Protein AF-A0A6P1M9J1-F1 (afdb_monomer)

Radius of gyration: 30.95 Å; Cα contacts (8 Å, |Δi|>4): 285; chains: 1; bounding box: 91×59×116 Å

Organism: NCBI:txid2697043

Foldseek 3Di:
DVVVVVVVVVVVVVVVVVVVPPPPPPPLVVAEEEEEEEPDPLRVVLQVVVVVPGNYKYKYWHQPDLQTFIWTDPPPDTDTDGLVCQQVVVPDPAFHQEYEYEADLVTDHHPSNAHACVRYPWYKYQNHPPSLLVLQVVCVVVVPAPVVLVVSCVVVVHDSCSSHVVCRNPDPVVDDPVDDPPDRPPPVCVVSVVRIGIDDHDHPDPPDPPPPPDPPPDDDDDDDDDDDDDDDDDDDDDDDDDDDDDDDPDDPDPPPVVVVVVVVVVVVPPPPPPPPPDPPPPDPDDDDDDDDDD

Sequence (294 aa):
MFKKGVLAAILLCNAFALYAQEPELIPWRDNITMLVVPREPQAVKLALDISRYYPVLIVCYQPMQKDPVLHAWNGEGWVSVSPEDYVNGVFFTTPPQQAVVVEQEKYTAPELLIPDGTWCKKGFRLSTTDERAIIHLLGLHFKFPYRYWIQFADRYKYALEEINPSLNNVFWWHYRGNEVMPAFKARDFETDRDLWEPLEITLPEPIEPVDLTAQETVEPAEAPAEEPAEQETQPNEDEEAVADLMETPEPEAEVDVETIIQELEQSTNSPAQKVDPFTTNDVPAAELVPLPTE

Solvent-accessible surface area (backbone atoms only — not comparable to full-atom values): 18829 Å² total; per-residue (Å²): 122,70,74,63,56,57,55,52,52,53,52,50,52,49,51,49,51,61,66,62,51,63,74,77,70,69,64,61,83,75,62,25,35,31,41,37,29,44,75,39,73,67,52,46,51,51,52,56,59,48,43,76,78,40,67,48,46,44,34,33,32,42,83,89,44,97,75,45,62,32,32,34,53,77,87,85,52,78,40,81,43,54,66,67,40,59,56,70,49,66,82,48,94,69,68,30,47,30,38,38,39,43,20,48,79,90,42,77,70,60,73,79,74,59,64,42,30,87,54,26,76,42,38,32,37,30,56,47,71,52,66,54,58,50,53,27,54,50,34,60,74,72,57,43,52,44,70,53,50,52,50,52,17,65,75,72,73,47,57,56,60,74,42,38,69,84,41,63,69,59,56,78,84,77,48,55,99,83,57,72,77,74,77,84,73,80,65,82,60,68,63,58,54,76,34,56,41,78,44,89,54,67,58,74,74,78,77,70,80,75,78,77,85,70,82,75,85,74,77,89,80,82,86,84,83,89,83,88,82,87,78,89,85,80,86,86,76,87,88,80,86,81,91,75,93,70,86,73,77,79,78,72,80,76,76,55,64,68,56,59,52,50,53,55,54,58,67,70,65,59,73,78,75,82,71,72,95,74,76,78,77,82,71,79,82,79,80,84,79,82,78,86,86,130

Nearest PDB structures (foldseek):
  2h07-assembly1_A  TM=4.456E-01  e=1.967E-01  Homo sapiens
  4lza-assembly1_A  TM=3.664E-01  e=5.876E-01  Thermoanaerobacter pseudethanolicus ATCC 33223
  1sou-assembly1_A  TM=3.698E-01  e=1.272E+00  Aquifex aeolicus
  1l1q-assembly1_A  TM=3.040E-01  e=2.422E+00  Giardia duodenalis

Mean predicted aligned error: 15.0 Å

Structure (mmCIF, N/CA/C/O backbone):
data_AF-A0A6P1M9J1-F1
#
_entry.id   AF-A0A6P1M9J1-F1
#
loop_
_atom_site.group_PDB
_atom_site.id
_atom_site.type_symbol
_atom_site.label_atom_id
_atom_site.label_alt_id
_atom_site.label_comp_id
_atom_site.label_asym_id
_atom_site.label_entity_id
_atom_site.label_seq_id
_atom_site.pdbx_PDB_ins_code
_atom_site.Cartn_x
_atom_site.Cartn_y
_atom_site.Cartn_z
_atom_site.occupancy
_atom_site.B_iso_or_equiv
_atom_site.auth_seq_id
_atom_site.auth_comp_id
_atom_site.auth_asym_id
_atom_site.auth_atom_id
_atom_site.pdbx_PDB_model_num
ATOM 1 N N . MET A 1 1 ? 41.065 -40.583 -17.717 1.00 61.28 1 MET A N 1
ATOM 2 C CA . MET A 1 1 ? 40.565 -39.202 -17.931 1.00 61.28 1 MET A CA 1
ATOM 3 C C . MET A 1 1 ? 39.125 -38.972 -17.454 1.00 61.28 1 MET A C 1
ATOM 5 O O . MET A 1 1 ? 38.859 -37.881 -16.980 1.00 61.28 1 MET A O 1
ATOM 9 N N . PHE A 1 2 ? 38.227 -39.967 -17.465 1.00 66.81 2 PHE A N 1
ATOM 10 C CA . PHE A 1 2 ? 36.802 -39.800 -17.102 1.00 66.81 2 PHE A CA 1
ATOM 11 C C . PHE A 1 2 ? 36.493 -39.261 -15.686 1.00 66.81 2 PHE A C 1
ATOM 13 O O . PHE A 1 2 ? 35.530 -38.525 -15.510 1.00 66.81 2 PHE A O 1
ATOM 20 N N . LYS A 1 3 ? 37.316 -39.559 -14.670 1.00 72.31 3 LYS A N 1
ATOM 21 C CA . LYS A 1 3 ? 37.020 -39.174 -13.272 1.00 72.31 3 LYS A CA 1
ATOM 22 C C . LYS A 1 3 ? 37.072 -37.663 -12.997 1.00 72.31 3 LYS A C 1
ATOM 24 O O . LYS A 1 3 ? 36.417 -37.203 -12.072 1.00 72.31 3 LYS A O 1
ATOM 29 N N . LYS A 1 4 ? 37.822 -36.886 -13.790 1.00 77.56 4 LYS A N 1
ATOM 30 C CA . LYS A 1 4 ? 37.946 -35.429 -13.587 1.00 77.56 4 LYS A CA 1
ATOM 31 C C . LYS A 1 4 ? 36.738 -34.650 -14.128 1.00 77.56 4 LYS A C 1
ATOM 33 O O . LYS A 1 4 ? 36.382 -33.632 -13.550 1.00 77.56 4 LYS A O 1
ATOM 38 N N . GLY A 1 5 ? 36.080 -35.148 -15.181 1.00 81.94 5 GLY A N 1
ATOM 39 C CA . GLY A 1 5 ? 34.901 -34.496 -15.770 1.00 81.94 5 GLY A CA 1
ATOM 40 C C . GLY A 1 5 ? 33.653 -34.590 -14.889 1.00 81.94 5 GLY A C 1
ATOM 41 O O . GLY A 1 5 ? 32.927 -33.614 -14.745 1.00 81.94 5 GLY A O 1
ATOM 42 N N . VAL A 1 6 ? 33.447 -35.735 -14.228 1.00 86.81 6 VAL A N 1
ATOM 43 C CA . VAL A 1 6 ? 32.297 -35.945 -13.330 1.00 86.81 6 VAL A CA 1
ATOM 44 C C . VAL A 1 6 ? 32.362 -35.020 -12.112 1.00 86.81 6 VAL A C 1
ATOM 46 O O . VAL A 1 6 ? 31.351 -34.444 -11.724 1.00 86.81 6 VAL A O 1
ATOM 49 N N . LEU A 1 7 ? 33.554 -34.816 -11.542 1.00 86.12 7 LEU A N 1
ATOM 50 C CA . LEU A 1 7 ? 33.725 -33.939 -10.382 1.00 86.12 7 LEU A CA 1
ATOM 51 C C . LEU A 1 7 ? 33.437 -32.467 -10.731 1.00 86.12 7 LEU A C 1
ATOM 53 O O . LEU A 1 7 ? 32.793 -31.767 -9.956 1.00 86.12 7 LEU A O 1
ATOM 57 N N . ALA A 1 8 ? 33.861 -32.021 -11.918 1.00 86.44 8 ALA A N 1
ATOM 58 C CA . ALA A 1 8 ? 33.577 -30.674 -12.407 1.00 86.44 8 ALA A CA 1
ATOM 59 C C . ALA A 1 8 ? 32.073 -30.457 -12.643 1.00 86.44 8 ALA A C 1
ATOM 61 O O . ALA A 1 8 ? 31.544 -29.427 -12.239 1.00 86.44 8 ALA A O 1
ATOM 62 N N . ALA A 1 9 ? 31.370 -31.438 -13.220 1.00 87.44 9 ALA A N 1
ATOM 63 C CA . ALA A 1 9 ? 29.924 -31.351 -13.426 1.00 87.44 9 ALA A CA 1
ATOM 64 C C . ALA A 1 9 ? 29.148 -31.295 -12.096 1.00 87.44 9 ALA A C 1
ATOM 66 O O . ALA A 1 9 ? 28.241 -30.484 -11.953 1.00 87.44 9 ALA A O 1
ATOM 67 N N . ILE A 1 10 ? 29.540 -32.093 -11.095 1.00 87.56 10 ILE A N 1
ATOM 68 C CA . ILE A 1 10 ? 28.906 -32.069 -9.766 1.00 87.56 10 ILE A CA 1
ATOM 69 C C . ILE A 1 10 ? 29.132 -30.721 -9.069 1.00 87.56 10 ILE A C 1
ATOM 71 O O . ILE A 1 10 ? 28.200 -30.182 -8.475 1.00 87.56 10 ILE A O 1
ATOM 75 N N . LEU A 1 11 ? 30.337 -30.149 -9.149 1.00 88.50 11 LEU A N 1
ATOM 76 C CA . LEU A 1 11 ? 30.615 -28.831 -8.568 1.00 88.50 11 LEU A CA 1
ATOM 77 C C . LEU A 1 11 ? 29.819 -27.721 -9.262 1.00 88.50 11 LEU A C 1
ATOM 79 O O . LEU A 1 11 ? 29.301 -26.837 -8.588 1.00 88.50 11 LEU A O 1
ATOM 83 N N . LEU A 1 12 ? 29.666 -27.800 -10.584 1.00 87.44 12 LEU A N 1
ATOM 84 C CA . LEU A 1 12 ? 28.916 -26.817 -11.363 1.00 87.44 12 LEU A CA 1
ATOM 85 C C . LEU A 1 12 ? 27.406 -26.920 -11.091 1.00 87.44 12 LEU A C 1
ATOM 87 O O . LEU A 1 12 ? 26.762 -25.897 -10.892 1.00 87.44 12 LEU A O 1
ATOM 91 N N . CYS A 1 13 ? 26.856 -28.132 -10.960 1.00 83.38 13 CYS A N 1
ATOM 92 C CA . CYS A 1 13 ? 25.463 -28.332 -10.548 1.00 83.38 13 CYS A CA 1
ATOM 93 C C . CYS A 1 13 ? 25.195 -27.861 -9.112 1.00 83.38 13 CYS A C 1
ATOM 95 O O . CYS A 1 13 ? 24.157 -27.259 -8.870 1.00 83.38 13 CYS A O 1
ATOM 97 N N . ASN A 1 14 ? 26.115 -28.086 -8.165 1.00 81.06 14 ASN A N 1
ATOM 98 C CA . ASN A 1 14 ? 25.955 -27.573 -6.799 1.00 81.06 14 ASN A CA 1
ATOM 99 C C . ASN A 1 14 ? 26.090 -26.048 -6.742 1.00 81.06 14 ASN A C 1
ATOM 101 O O . ASN A 1 14 ? 25.341 -25.411 -6.014 1.00 81.06 14 ASN A O 1
ATOM 105 N N . ALA A 1 15 ? 26.986 -25.454 -7.538 1.00 77.00 15 ALA A N 1
ATOM 106 C CA . ALA A 1 15 ? 27.089 -24.003 -7.656 1.00 77.00 15 ALA A CA 1
ATOM 107 C C . ALA A 1 15 ? 25.811 -23.398 -8.254 1.00 77.00 15 ALA A C 1
ATOM 109 O O . ALA A 1 15 ? 25.319 -22.408 -7.731 1.00 77.00 15 ALA A O 1
ATOM 110 N N . PHE A 1 16 ? 25.225 -24.024 -9.282 1.00 74.38 16 PHE A N 1
ATOM 111 C CA . PHE A 1 16 ? 23.927 -23.611 -9.821 1.00 74.38 16 PHE A CA 1
ATOM 112 C C . PHE A 1 16 ? 22.780 -23.836 -8.835 1.00 74.38 16 PHE A C 1
ATOM 114 O O . PHE A 1 16 ? 21.905 -22.990 -8.763 1.00 74.38 16 PHE A O 1
ATOM 121 N N . ALA A 1 17 ? 22.782 -24.918 -8.054 1.00 71.56 17 ALA A N 1
ATOM 122 C CA . ALA A 1 17 ? 21.759 -25.157 -7.036 1.00 71.56 17 ALA A CA 1
ATOM 123 C C . ALA A 1 17 ? 21.847 -24.149 -5.877 1.00 71.56 17 ALA A C 1
ATOM 125 O O . ALA A 1 17 ? 20.817 -23.682 -5.412 1.00 71.56 17 ALA A O 1
ATOM 126 N N . LEU A 1 18 ? 23.059 -23.765 -5.456 1.00 64.44 18 LEU A N 1
ATOM 127 C CA . LEU A 1 18 ? 23.292 -22.693 -4.477 1.00 64.44 18 LEU A CA 1
ATOM 128 C C . LEU A 1 18 ? 22.962 -21.305 -5.036 1.00 64.44 18 LEU A C 1
ATOM 130 O O . LEU A 1 18 ? 22.511 -20.447 -4.293 1.00 64.44 18 LEU A O 1
ATOM 134 N N . TYR A 1 19 ? 23.159 -21.075 -6.335 1.00 67.38 19 TYR A N 1
ATOM 135 C CA . TYR A 1 19 ? 22.785 -19.813 -6.984 1.00 67.38 19 TYR A CA 1
ATOM 136 C C . TYR A 1 19 ? 21.283 -19.738 -7.307 1.00 67.38 19 TYR A C 1
ATOM 138 O O . TYR A 1 19 ? 20.717 -18.654 -7.382 1.00 67.38 19 TYR A O 1
ATOM 146 N N . ALA A 1 20 ? 20.639 -20.893 -7.491 1.00 60.47 20 ALA A N 1
ATOM 147 C CA . ALA A 1 20 ? 19.198 -21.046 -7.663 1.00 60.47 20 ALA A 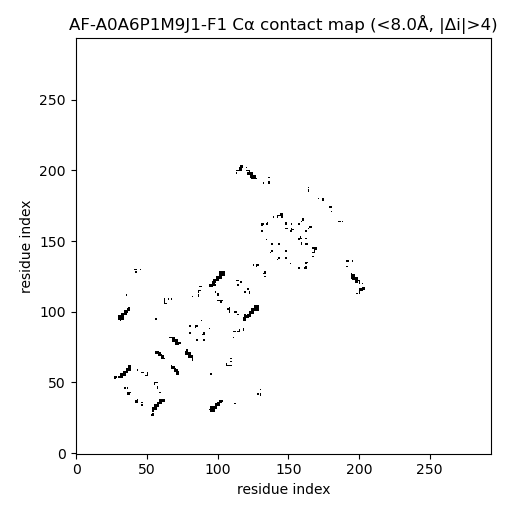CA 1
ATOM 148 C C . ALA A 1 20 ? 18.451 -21.202 -6.331 1.00 60.47 20 ALA A C 1
ATOM 150 O O . ALA A 1 20 ? 17.226 -21.319 -6.343 1.00 60.47 20 ALA A O 1
ATOM 151 N N . GLN A 1 21 ? 19.153 -21.182 -5.189 1.00 49.03 21 GLN A N 1
ATOM 152 C CA . GLN A 1 21 ? 18.526 -20.788 -3.935 1.00 49.03 21 GLN A CA 1
ATOM 153 C C . GLN A 1 21 ? 18.174 -19.312 -4.093 1.00 49.03 21 GLN A C 1
ATOM 155 O O . GLN A 1 21 ? 18.965 -18.425 -3.775 1.00 49.03 21 GLN A O 1
ATOM 160 N N . GLU A 1 22 ? 16.994 -19.067 -4.670 1.00 54.41 22 GLU A N 1
ATOM 161 C CA . GLU A 1 22 ? 16.326 -17.778 -4.580 1.00 54.41 22 GLU A CA 1
ATOM 162 C C . GLU A 1 22 ? 16.454 -17.323 -3.122 1.00 54.41 22 GLU A C 1
ATOM 164 O O . GLU A 1 22 ? 16.228 -18.154 -2.232 1.00 54.41 22 GLU A O 1
ATOM 169 N N . PRO A 1 23 ? 16.904 -16.075 -2.872 1.00 53.00 23 PRO A N 1
ATOM 170 C CA . PRO A 1 23 ? 17.121 -15.574 -1.520 1.00 53.00 23 PRO A CA 1
ATOM 171 C C . PRO A 1 23 ? 15.901 -15.960 -0.713 1.00 53.00 23 PRO A C 1
ATOM 173 O O . PRO A 1 23 ? 14.809 -15.611 -1.163 1.00 53.00 23 PRO A O 1
ATOM 176 N N . GLU A 1 24 ? 16.105 -16.750 0.357 1.00 46.16 24 GLU A N 1
ATOM 177 C CA . GLU A 1 24 ? 15.025 -17.364 1.127 1.00 46.16 24 GLU A CA 1
ATOM 178 C C . GLU A 1 24 ? 13.916 -16.345 1.231 1.00 46.16 24 GLU A C 1
ATOM 180 O O . GLU A 1 24 ? 14.077 -15.288 1.848 1.00 46.16 24 GLU A O 1
ATOM 185 N N . LEU A 1 25 ? 12.867 -16.615 0.458 1.00 50.91 25 LEU A N 1
ATOM 186 C CA . LEU A 1 25 ? 11.698 -15.785 0.349 1.00 50.91 25 LEU A CA 1
ATOM 187 C C . LEU A 1 25 ? 11.243 -15.622 1.789 1.00 50.91 25 LEU A C 1
ATOM 189 O O . LEU A 1 25 ? 10.707 -16.586 2.336 1.00 50.91 25 LEU A O 1
ATOM 193 N N . ILE A 1 26 ? 11.558 -14.475 2.417 1.00 50.53 26 ILE A N 1
ATOM 194 C CA . ILE A 1 26 ? 11.138 -14.152 3.785 1.00 50.53 26 ILE A CA 1
ATOM 195 C C . ILE A 1 26 ? 9.695 -14.612 3.825 1.00 50.53 26 ILE A C 1
ATOM 197 O O . ILE A 1 26 ? 8.965 -14.144 2.947 1.00 50.53 26 ILE A O 1
ATOM 201 N N . PRO A 1 27 ? 9.319 -15.587 4.676 1.00 55.00 27 PRO A N 1
ATOM 202 C CA . PRO A 1 27 ? 8.044 -16.268 4.545 1.00 55.00 27 PRO A CA 1
ATOM 203 C C . PRO A 1 27 ? 6.977 -15.189 4.494 1.00 55.00 27 PRO A C 1
ATOM 205 O O . PRO A 1 27 ? 6.686 -14.549 5.497 1.00 55.00 27 PRO A O 1
ATOM 208 N N . TRP A 1 28 ? 6.465 -14.916 3.289 1.00 53.56 28 TRP A N 1
ATOM 209 C CA . TRP A 1 28 ? 5.684 -13.703 3.023 1.00 53.56 28 TRP A CA 1
ATOM 210 C C . TRP A 1 28 ? 4.441 -13.655 3.918 1.00 53.56 28 TRP A C 1
ATOM 212 O O . TRP A 1 28 ? 3.879 -12.598 4.164 1.00 53.56 28 TRP A O 1
ATOM 222 N N . ARG A 1 29 ? 4.062 -14.827 4.437 1.00 55.88 29 ARG A N 1
ATOM 223 C CA . ARG A 1 29 ? 3.000 -15.072 5.405 1.00 55.88 29 ARG A CA 1
ATOM 224 C C . ARG A 1 29 ? 3.185 -14.357 6.739 1.00 55.88 29 ARG A C 1
ATOM 226 O O . ARG A 1 29 ? 2.177 -14.026 7.346 1.00 55.88 29 ARG A O 1
ATOM 233 N N . ASP A 1 30 ? 4.415 -14.098 7.176 1.00 64.88 30 ASP A N 1
ATOM 234 C CA . ASP A 1 30 ? 4.641 -13.526 8.506 1.00 64.88 30 ASP A CA 1
ATOM 235 C C . ASP A 1 30 ? 4.608 -11.992 8.480 1.00 64.88 30 ASP A C 1
ATOM 237 O O . ASP A 1 30 ? 4.313 -11.370 9.496 1.00 64.88 30 ASP A O 1
ATOM 241 N N . ASN A 1 31 ? 4.839 -11.368 7.319 1.00 83.00 31 ASN A N 1
ATOM 242 C CA . ASN A 1 31 ? 4.863 -9.912 7.153 1.00 83.00 31 ASN A CA 1
ATOM 243 C C . ASN A 1 31 ? 3.609 -9.421 6.426 1.00 83.00 31 ASN A C 1
ATOM 245 O O . ASN A 1 31 ? 3.680 -8.929 5.301 1.00 83.00 31 ASN A O 1
ATOM 249 N N . ILE A 1 32 ? 2.458 -9.576 7.077 1.00 89.44 32 ILE A N 1
ATOM 250 C CA . ILE A 1 32 ? 1.195 -9.035 6.577 1.00 89.44 32 ILE A CA 1
ATOM 251 C C . ILE A 1 32 ? 1.247 -7.507 6.683 1.00 89.44 32 ILE A C 1
ATOM 253 O O . ILE A 1 32 ? 1.474 -6.965 7.770 1.00 89.44 32 ILE A O 1
ATOM 257 N N . THR A 1 33 ? 1.026 -6.825 5.560 1.00 95.56 33 THR A N 1
ATOM 258 C CA . THR A 1 33 ? 0.906 -5.363 5.508 1.00 95.56 33 THR A CA 1
ATOM 259 C C . THR A 1 33 ? -0.555 -4.992 5.318 1.00 95.56 33 THR A C 1
ATOM 261 O O . THR A 1 33 ? -1.215 -5.490 4.411 1.00 95.56 33 THR A O 1
ATOM 264 N N . MET A 1 34 ? -1.076 -4.104 6.153 1.00 97.00 34 MET A N 1
ATOM 265 C CA . MET A 1 34 ? -2.382 -3.503 5.935 1.00 97.00 34 MET A CA 1
ATOM 266 C C . MET A 1 34 ? -2.245 -2.276 5.038 1.00 97.00 34 MET A C 1
ATOM 268 O O . MET A 1 34 ? -1.393 -1.424 5.264 1.00 97.00 34 MET A O 1
ATOM 272 N N . LEU A 1 35 ? -3.093 -2.179 4.026 1.00 97.69 35 LEU A N 1
ATOM 273 C CA . LEU A 1 35 ? -3.205 -1.035 3.141 1.00 97.69 35 LEU A CA 1
ATOM 274 C C . LEU A 1 35 ? -4.548 -0.352 3.413 1.00 97.69 35 LEU A C 1
ATOM 276 O O . LEU A 1 35 ? -5.609 -0.913 3.133 1.00 97.69 35 LEU A O 1
ATOM 280 N N . VAL A 1 36 ? -4.483 0.843 3.990 1.00 97.44 36 VAL A N 1
ATOM 281 C CA . VAL A 1 36 ? -5.642 1.679 4.303 1.00 97.44 36 VAL A CA 1
ATOM 282 C C . VAL A 1 36 ? -5.792 2.691 3.174 1.00 97.44 36 VAL A C 1
ATOM 284 O O . VAL A 1 36 ? -4.917 3.532 2.997 1.00 97.44 36 VAL A O 1
ATOM 287 N N . VAL A 1 37 ? -6.852 2.590 2.373 1.00 97.38 37 VAL A N 1
ATOM 288 C CA . VAL A 1 37 ? -7.050 3.411 1.164 1.00 97.38 37 VAL A CA 1
ATOM 289 C C . VAL A 1 37 ? -8.332 4.235 1.227 1.00 97.38 37 VAL A C 1
ATOM 291 O O . VAL A 1 37 ? -9.313 3.788 1.825 1.00 97.38 37 VAL A O 1
ATOM 294 N N . PRO A 1 38 ? -8.395 5.414 0.588 1.00 96.56 38 PRO A N 1
ATOM 295 C CA . PRO A 1 38 ? -9.659 6.122 0.467 1.00 96.56 38 PRO A CA 1
ATOM 296 C C . PRO A 1 38 ? -10.646 5.272 -0.343 1.00 96.56 38 PRO A C 1
ATOM 298 O O . PRO A 1 38 ? -10.251 4.514 -1.234 1.00 96.56 38 PRO A O 1
ATOM 301 N N . ARG A 1 39 ? -11.946 5.411 -0.061 1.00 95.12 39 ARG A N 1
ATOM 302 C CA . ARG A 1 39 ? -13.052 4.760 -0.791 1.00 95.12 39 ARG A CA 1
ATOM 303 C C . ARG A 1 39 ? -13.266 5.394 -2.173 1.00 95.12 39 ARG A C 1
ATOM 305 O O . ARG A 1 39 ? -14.365 5.797 -2.540 1.00 95.12 39 ARG A O 1
ATOM 312 N N . GLU A 1 40 ? -12.188 5.502 -2.930 1.00 94.75 40 GLU A N 1
ATOM 313 C CA . GLU A 1 40 ? -12.152 5.973 -4.302 1.00 94.75 40 GLU A CA 1
ATOM 314 C C . GLU A 1 40 ? -11.967 4.765 -5.231 1.00 94.75 40 GLU A C 1
ATOM 316 O O . GLU A 1 40 ? -11.098 3.929 -4.963 1.00 94.75 40 GLU A O 1
ATOM 321 N N . PRO A 1 41 ? -12.745 4.638 -6.323 1.00 95.44 41 PRO A N 1
ATOM 322 C CA . PRO A 1 41 ? -12.708 3.446 -7.171 1.00 95.44 41 PRO A CA 1
ATOM 323 C C . PRO A 1 41 ? -11.305 3.075 -7.671 1.00 95.44 41 PRO A C 1
ATOM 325 O O . PRO A 1 41 ? -10.967 1.895 -7.728 1.00 95.44 41 PRO A O 1
ATOM 328 N N . GLN A 1 42 ? -10.478 4.072 -7.997 1.00 95.81 42 GLN A N 1
ATOM 329 C CA . GLN A 1 42 ? -9.105 3.880 -8.477 1.00 95.81 42 GLN A CA 1
ATOM 330 C C . GLN A 1 42 ? -8.185 3.316 -7.386 1.00 95.81 42 GLN A C 1
ATOM 332 O O . GLN A 1 42 ? -7.570 2.264 -7.574 1.00 95.81 42 GLN A O 1
ATOM 337 N N . ALA A 1 43 ? -8.168 3.944 -6.207 1.00 95.94 43 ALA A N 1
ATOM 338 C CA . ALA A 1 43 ? -7.363 3.497 -5.072 1.00 95.94 43 ALA A CA 1
ATOM 339 C C . ALA A 1 43 ? -7.764 2.089 -4.597 1.00 95.94 43 ALA A C 1
ATOM 341 O O . ALA A 1 43 ? -6.902 1.237 -4.370 1.00 95.94 43 ALA A O 1
ATOM 342 N N . VAL A 1 44 ? -9.071 1.811 -4.517 1.00 97.31 44 VAL A N 1
ATOM 343 C CA . VAL A 1 44 ? -9.596 0.491 -4.136 1.00 97.31 44 VAL A CA 1
ATOM 344 C C . VAL A 1 44 ? -9.217 -0.573 -5.167 1.00 97.31 44 VAL A C 1
ATOM 346 O O . VAL A 1 44 ? -8.740 -1.649 -4.799 1.00 97.31 44 VAL A O 1
ATOM 349 N N . LYS A 1 45 ? -9.376 -0.279 -6.462 1.00 97.69 45 LYS A N 1
ATOM 350 C CA . LYS A 1 45 ? -8.975 -1.191 -7.541 1.00 97.69 45 LYS A CA 1
ATOM 351 C C . LYS A 1 45 ? -7.481 -1.507 -7.478 1.00 97.69 45 LYS A C 1
ATOM 353 O O . LYS A 1 45 ? -7.104 -2.671 -7.602 1.00 97.69 45 LYS A O 1
ATOM 358 N N . LEU A 1 46 ? -6.639 -0.497 -7.260 1.00 97.62 46 LEU A N 1
ATOM 359 C CA . LEU A 1 46 ? -5.198 -0.681 -7.112 1.00 97.62 46 LEU A CA 1
ATOM 360 C C . LEU A 1 46 ? -4.839 -1.527 -5.889 1.00 97.62 46 LEU A C 1
ATOM 362 O O . LEU A 1 46 ? -4.034 -2.451 -6.008 1.00 97.62 46 LEU A O 1
ATOM 366 N N . ALA A 1 47 ? -5.478 -1.289 -4.745 1.00 97.69 47 ALA A N 1
ATOM 367 C CA . ALA A 1 47 ? -5.291 -2.109 -3.551 1.00 97.69 47 ALA A CA 1
ATOM 368 C C . ALA A 1 47 ? -5.648 -3.587 -3.800 1.00 97.69 47 ALA A C 1
ATOM 370 O O . ALA A 1 47 ? -4.867 -4.478 -3.459 1.00 97.69 47 ALA A O 1
ATOM 371 N N . LEU A 1 48 ? -6.788 -3.849 -4.452 1.00 97.62 48 LEU A N 1
ATOM 372 C CA . LEU A 1 48 ? -7.214 -5.200 -4.844 1.00 97.62 48 LEU A CA 1
ATOM 373 C C . LEU A 1 48 ? -6.246 -5.853 -5.837 1.00 97.62 48 LEU A C 1
ATOM 375 O O . LEU A 1 48 ? -6.021 -7.061 -5.802 1.00 97.62 48 LEU A O 1
ATOM 379 N N . ASP A 1 49 ? -5.649 -5.073 -6.729 1.00 97.12 49 ASP A N 1
ATOM 380 C CA . ASP A 1 49 ? -4.652 -5.593 -7.655 1.00 97.12 49 ASP A CA 1
ATOM 381 C C . ASP A 1 49 ? -3.331 -5.934 -6.968 1.00 97.12 49 ASP A C 1
ATOM 383 O O . ASP A 1 49 ? -2.705 -6.932 -7.325 1.00 97.12 49 ASP A O 1
ATOM 387 N N . ILE A 1 50 ? -2.937 -5.180 -5.944 1.00 96.12 50 ILE A N 1
ATOM 388 C CA . ILE A 1 50 ? -1.767 -5.489 -5.115 1.00 96.12 50 ILE A CA 1
ATOM 389 C C . ILE A 1 50 ? -2.004 -6.757 -4.285 1.00 96.12 50 ILE A C 1
ATOM 391 O O . ILE A 1 50 ? -1.103 -7.599 -4.203 1.00 96.12 50 ILE A O 1
ATOM 395 N N . SER A 1 51 ? -3.211 -6.956 -3.743 1.00 95.06 51 SER A N 1
ATOM 396 C CA . SER A 1 51 ? -3.540 -8.144 -2.935 1.00 95.06 51 SER A CA 1
ATOM 397 C C . SER A 1 51 ? -3.529 -9.460 -3.702 1.00 95.06 51 SER A C 1
ATOM 399 O O . SER A 1 51 ? -3.351 -10.525 -3.112 1.00 95.06 51 SER A O 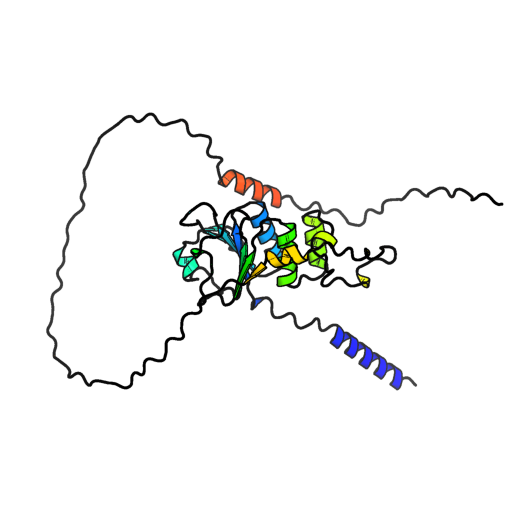1
ATOM 401 N N . ARG A 1 52 ? -3.614 -9.410 -5.034 1.00 93.56 52 ARG A N 1
ATOM 402 C CA . ARG A 1 52 ? -3.418 -10.591 -5.890 1.00 93.56 52 ARG A CA 1
ATOM 403 C C . ARG A 1 52 ? -1.975 -11.100 -5.888 1.00 93.56 52 ARG A C 1
ATOM 405 O O . ARG A 1 52 ? -1.750 -12.267 -6.204 1.00 93.56 52 ARG A O 1
ATOM 412 N N . TYR A 1 53 ? -1.006 -10.245 -5.561 1.00 90.75 53 TYR A N 1
ATOM 413 C CA . TYR A 1 53 ? 0.423 -10.572 -5.618 1.00 90.75 53 TYR A CA 1
ATOM 414 C C . TYR A 1 53 ? 1.096 -10.629 -4.246 1.00 90.75 53 TYR A C 1
ATOM 416 O O . TYR A 1 53 ? 2.104 -11.327 -4.104 1.00 90.75 53 TYR A O 1
ATOM 424 N N . TYR A 1 54 ? 0.551 -9.914 -3.258 1.00 90.25 54 TYR A N 1
ATOM 425 C CA . TYR A 1 54 ? 1.089 -9.803 -1.905 1.00 90.25 54 TYR A CA 1
ATOM 426 C C . TYR A 1 54 ? 0.007 -10.050 -0.853 1.00 90.25 54 TYR A C 1
ATOM 428 O O . TYR A 1 54 ? -1.143 -9.673 -1.071 1.00 90.25 54 TYR A O 1
ATOM 436 N N . PRO A 1 55 ? 0.355 -10.641 0.305 1.00 90.12 55 PRO A N 1
ATOM 437 C CA . PRO A 1 55 ? -0.579 -10.822 1.410 1.00 90.12 55 PRO A CA 1
ATOM 438 C C . PRO A 1 55 ? -0.827 -9.476 2.103 1.00 90.12 55 PRO A C 1
ATOM 440 O O . PRO A 1 55 ? -0.226 -9.175 3.136 1.00 90.12 55 PRO A O 1
ATOM 443 N N . VAL A 1 56 ? -1.688 -8.653 1.503 1.00 95.31 56 VAL A N 1
ATOM 444 C CA . VAL A 1 56 ? -2.112 -7.375 2.077 1.00 95.31 56 VAL A CA 1
ATOM 445 C C . VAL A 1 56 ? -3.551 -7.442 2.565 1.00 95.31 56 VAL A C 1
ATOM 447 O O . VAL A 1 56 ? -4.425 -7.989 1.892 1.00 95.31 56 VAL A O 1
ATOM 450 N N . LEU A 1 57 ? -3.789 -6.868 3.740 1.00 96.25 57 LEU A N 1
ATOM 451 C CA . LEU A 1 57 ? -5.136 -6.606 4.240 1.00 96.25 57 LEU A CA 1
ATOM 452 C C . LEU A 1 57 ? -5.580 -5.258 3.690 1.00 96.25 57 LEU A C 1
ATOM 454 O O . LEU A 1 57 ? -4.827 -4.296 3.786 1.00 96.25 57 LEU A O 1
ATOM 458 N N . ILE A 1 58 ? -6.775 -5.175 3.116 1.00 97.75 58 ILE A N 1
ATOM 459 C CA . ILE A 1 58 ? -7.276 -3.919 2.555 1.00 97.75 58 ILE A CA 1
ATOM 460 C C . ILE A 1 58 ? -8.363 -3.388 3.473 1.00 97.75 58 ILE A C 1
ATOM 462 O O . ILE A 1 58 ? -9.345 -4.084 3.734 1.00 97.75 58 ILE A O 1
ATOM 466 N N . VAL A 1 59 ? -8.199 -2.148 3.915 1.00 97.69 59 VAL A N 1
ATOM 467 C CA . VAL A 1 59 ? -9.232 -1.384 4.614 1.00 97.69 59 VAL A CA 1
ATOM 468 C C . VAL A 1 59 ? -9.497 -0.137 3.788 1.00 97.69 59 VAL A C 1
ATOM 470 O O . VAL A 1 59 ? -8.562 0.573 3.434 1.00 97.69 59 VAL A O 1
ATOM 473 N N . CYS A 1 60 ? -10.752 0.133 3.448 1.00 97.00 60 CYS A N 1
ATOM 474 C CA . CYS A 1 60 ? -11.132 1.390 2.823 1.00 97.00 60 CYS A CA 1
ATOM 475 C C . CYS A 1 60 ? -11.868 2.301 3.803 1.00 97.00 60 CYS A C 1
ATOM 477 O O . CYS A 1 60 ? -12.618 1.827 4.659 1.00 97.00 60 CYS A O 1
ATOM 479 N N . TYR A 1 61 ? -11.649 3.607 3.671 1.00 96.06 61 TYR A N 1
ATOM 480 C CA . TYR A 1 61 ? -12.250 4.623 4.533 1.00 96.06 61 TYR A CA 1
ATOM 481 C C . TYR A 1 61 ? -12.863 5.764 3.720 1.00 96.06 61 TYR A C 1
ATOM 483 O O . TYR A 1 61 ? -12.428 6.068 2.607 1.00 96.06 61 TYR A O 1
ATOM 491 N N . GLN A 1 62 ? -13.873 6.425 4.279 1.00 93.81 62 GLN A N 1
ATOM 492 C CA . GLN A 1 62 ? -14.480 7.607 3.671 1.00 93.81 62 GLN A CA 1
ATOM 493 C C . GLN A 1 62 ? -13.847 8.895 4.241 1.00 93.81 62 GLN A C 1
ATOM 495 O O . GLN A 1 62 ? -14.024 9.173 5.425 1.00 93.81 62 GLN A O 1
ATOM 500 N N . PRO A 1 63 ? -13.133 9.707 3.435 1.00 83.38 63 PRO A N 1
ATOM 501 C CA . PRO A 1 63 ? -12.283 10.797 3.939 1.00 83.38 63 PRO A CA 1
ATOM 502 C C . PRO A 1 63 ? -13.031 12.026 4.489 1.00 83.38 63 PRO A C 1
ATOM 504 O O . PRO A 1 63 ? -12.426 12.846 5.167 1.00 83.38 63 PRO A O 1
ATOM 507 N N . MET A 1 64 ? -14.328 12.191 4.203 1.00 80.50 64 MET A N 1
ATOM 508 C CA . MET A 1 64 ? -15.075 13.424 4.521 1.00 80.50 64 MET A CA 1
ATOM 509 C C . MET A 1 64 ? -15.866 13.390 5.838 1.00 80.50 64 MET A C 1
ATOM 511 O O . MET A 1 64 ? -16.582 14.342 6.139 1.00 80.50 64 MET A O 1
ATOM 515 N N . GLN A 1 65 ? -15.780 12.313 6.617 1.00 76.62 65 GLN A N 1
ATOM 516 C CA . GLN A 1 65 ? -16.548 12.169 7.855 1.00 76.62 65 GLN A CA 1
ATOM 517 C C . GLN A 1 65 ? -15.624 12.195 9.070 1.00 76.62 65 GLN A C 1
ATOM 519 O O . GLN A 1 65 ? -14.535 11.627 9.043 1.00 76.62 65 GLN A O 1
ATOM 524 N N . LYS A 1 66 ? -16.076 12.866 10.137 1.00 79.38 66 LYS A N 1
ATOM 525 C CA . LYS A 1 66 ? -15.371 12.899 11.427 1.00 79.38 66 LYS A CA 1
ATOM 526 C C . LYS A 1 66 ? -15.198 11.485 11.993 1.00 79.38 66 LYS A C 1
ATOM 528 O O . LYS A 1 66 ? -14.134 11.171 12.511 1.00 79.38 66 LYS A O 1
ATOM 533 N N . ASP A 1 67 ? -16.224 10.660 11.807 1.00 85.00 67 ASP A N 1
ATOM 534 C CA . ASP A 1 67 ? -16.237 9.240 12.132 1.00 85.00 67 ASP A CA 1
ATOM 535 C C . ASP A 1 67 ? -16.245 8.464 10.805 1.00 85.00 67 ASP A C 1
ATOM 537 O O . ASP A 1 67 ? -17.304 8.301 10.194 1.00 85.00 67 ASP A O 1
ATOM 541 N N . PRO A 1 68 ? -15.071 8.082 10.268 1.00 89.00 68 PRO A N 1
ATOM 542 C CA . PRO A 1 68 ? -14.996 7.468 8.952 1.00 89.00 68 PRO A CA 1
ATOM 543 C C . PRO A 1 68 ? -15.647 6.086 8.981 1.00 89.00 68 PRO A C 1
ATOM 545 O O . PRO A 1 68 ? -15.308 5.242 9.808 1.00 89.00 68 PRO A O 1
ATOM 548 N N . VAL A 1 69 ? -16.545 5.822 8.031 1.00 93.50 69 VAL A N 1
ATOM 549 C CA . VAL A 1 69 ? -17.050 4.463 7.816 1.00 93.50 69 VAL A CA 1
ATOM 550 C C . VAL A 1 69 ? -15.932 3.617 7.213 1.00 93.50 69 VAL A C 1
ATOM 552 O O . VAL A 1 69 ? -15.411 3.941 6.139 1.00 93.50 69 VAL A O 1
ATOM 555 N N . LEU A 1 70 ? -15.580 2.529 7.897 1.00 96.62 70 LEU A N 1
ATOM 556 C CA . LEU A 1 70 ? -14.523 1.613 7.486 1.00 96.62 70 LEU A CA 1
ATOM 557 C C . LEU A 1 70 ? -15.121 0.347 6.890 1.00 96.62 70 LEU A C 1
ATOM 559 O O . LEU A 1 70 ? -16.103 -0.196 7.402 1.00 96.62 70 LEU A O 1
ATOM 563 N N . HIS A 1 71 ? -14.505 -0.142 5.819 1.00 97.50 71 HIS A N 1
ATOM 564 C CA . HIS A 1 71 ? -14.803 -1.468 5.294 1.00 97.50 71 HIS A CA 1
ATOM 565 C C . HIS A 1 71 ? -13.512 -2.231 5.037 1.00 97.50 71 HIS A C 1
ATOM 567 O O . HIS A 1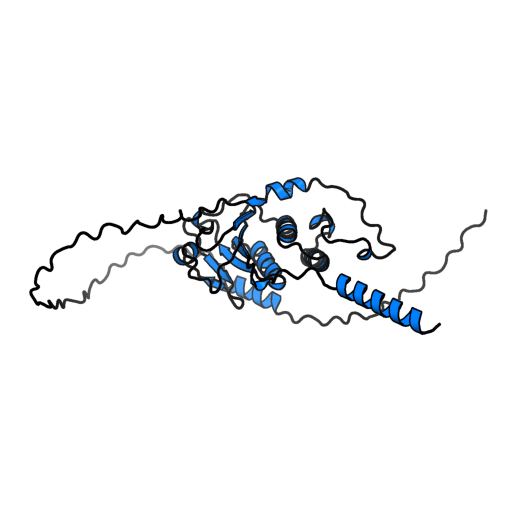 71 ? -12.616 -1.733 4.357 1.00 97.50 71 HIS A O 1
ATOM 573 N N . ALA A 1 72 ? -13.430 -3.455 5.542 1.00 97.56 72 ALA A N 1
ATOM 574 C CA . ALA A 1 72 ? -12.321 -4.357 5.283 1.00 97.56 72 ALA A CA 1
ATOM 575 C C . ALA A 1 72 ? -12.690 -5.359 4.184 1.00 97.56 72 ALA A C 1
ATOM 577 O O . ALA A 1 72 ? -13.817 -5.854 4.130 1.00 97.56 72 ALA A O 1
ATOM 578 N N . TRP A 1 73 ? -11.736 -5.673 3.313 1.00 97.31 73 TRP A N 1
ATOM 579 C CA . TRP A 1 73 ? -11.878 -6.749 2.335 1.00 97.31 73 TRP A CA 1
ATOM 580 C C . TRP A 1 73 ? -11.512 -8.086 2.980 1.00 97.31 73 TRP A C 1
ATOM 582 O O . TRP A 1 73 ? -10.370 -8.273 3.406 1.00 97.31 73 TRP A O 1
ATOM 592 N N . ASN A 1 74 ? -12.449 -9.034 3.023 1.00 94.56 74 ASN A N 1
ATOM 593 C CA . ASN A 1 74 ? -12.211 -10.356 3.621 1.00 94.56 74 ASN A CA 1
ATOM 594 C C . ASN A 1 74 ? -11.759 -11.429 2.605 1.00 94.56 74 ASN A C 1
ATOM 596 O O . ASN A 1 74 ? -11.571 -12.583 2.981 1.00 94.56 74 ASN A O 1
ATOM 600 N N . GLY A 1 75 ? -11.594 -11.064 1.328 1.00 93.12 75 GLY A N 1
ATOM 601 C CA . GLY A 1 75 ? -11.286 -11.991 0.233 1.00 93.12 75 GLY A CA 1
ATOM 602 C C . GLY A 1 75 ? -12.474 -12.293 -0.683 1.00 93.12 75 GLY A C 1
ATOM 603 O O . GLY A 1 75 ? -12.259 -12.589 -1.857 1.00 93.12 75 GLY A O 1
ATOM 604 N N . GLU A 1 76 ? -13.696 -12.175 -0.168 1.00 94.62 76 GLU A N 1
ATOM 605 C CA . GLU A 1 76 ? -14.946 -12.458 -0.887 1.00 94.62 76 GLU A CA 1
ATOM 606 C C . GLU A 1 76 ? -15.808 -11.203 -1.059 1.00 94.62 76 GLU A C 1
ATOM 608 O O . GLU A 1 76 ? -16.431 -11.024 -2.102 1.00 94.62 76 GLU A O 1
ATOM 613 N N . GLY A 1 77 ? -15.824 -10.327 -0.056 1.00 94.94 77 GLY A N 1
ATOM 614 C CA . GLY A 1 77 ? -16.640 -9.124 -0.023 1.00 94.94 77 GLY A CA 1
ATOM 615 C C . GLY A 1 77 ? -16.116 -8.073 0.954 1.00 94.94 77 GLY A C 1
ATOM 616 O O . GLY A 1 77 ? -15.145 -8.276 1.693 1.00 94.94 77 GLY A O 1
ATOM 617 N N . TRP A 1 78 ? -16.786 -6.924 0.951 1.00 97.38 78 TRP A N 1
ATOM 618 C CA . TRP A 1 78 ? -16.535 -5.837 1.893 1.00 97.38 78 TRP A CA 1
ATOM 619 C C . TRP A 1 78 ? -17.347 -6.047 3.169 1.00 97.38 78 TRP A C 1
ATOM 621 O O . TRP A 1 78 ? -18.563 -6.211 3.117 1.00 97.38 78 TRP A O 1
ATOM 631 N N . VAL A 1 79 ? -16.677 -6.007 4.317 1.00 97.38 79 VAL A N 1
ATOM 632 C CA . VAL A 1 79 ? -17.298 -6.109 5.643 1.00 97.38 79 VAL A CA 1
ATOM 633 C C . VAL A 1 79 ? -17.136 -4.773 6.350 1.00 97.38 79 VAL A C 1
ATOM 635 O O . VAL A 1 79 ? -16.033 -4.232 6.387 1.00 97.38 79 VAL A O 1
ATOM 638 N N . SER A 1 80 ? -18.223 -4.227 6.896 1.00 97.12 80 SER A N 1
ATOM 639 C CA . SER A 1 80 ? -18.158 -2.997 7.691 1.00 97.12 80 SER A CA 1
ATOM 640 C C . SER A 1 80 ? -17.387 -3.246 8.990 1.00 97.12 80 SER A C 1
ATOM 642 O O . SER A 1 80 ? -17.594 -4.265 9.649 1.00 97.12 80 SER A O 1
ATOM 644 N N . VAL A 1 81 ? -16.489 -2.326 9.338 1.00 96.81 81 VAL A N 1
ATOM 645 C CA . VAL A 1 81 ? -15.679 -2.371 10.559 1.00 96.81 81 VAL A CA 1
ATOM 646 C C . VAL A 1 81 ? -15.994 -1.126 11.373 1.00 96.81 81 VAL A C 1
ATOM 648 O O . VAL A 1 81 ? -15.974 -0.013 10.844 1.00 96.81 81 VAL A O 1
ATOM 651 N N . SER A 1 82 ? -16.304 -1.304 12.656 1.00 95.38 82 SER A N 1
ATOM 652 C CA . SER A 1 82 ? -16.526 -0.160 13.532 1.00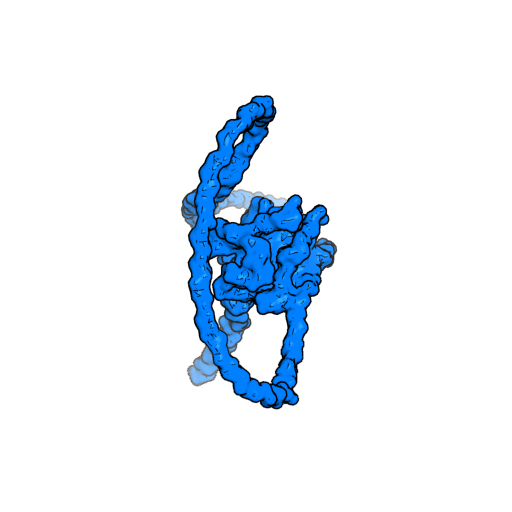 95.38 82 SER A CA 1
ATOM 653 C C . SER A 1 82 ? -15.194 0.555 13.829 1.00 95.38 82 SER A C 1
ATOM 655 O O . SER A 1 82 ? -14.145 -0.094 13.892 1.00 95.38 82 SER A O 1
ATOM 657 N N . PRO A 1 83 ? -15.203 1.882 14.039 1.00 93.88 83 PRO A N 1
ATOM 658 C CA . PRO A 1 83 ? -14.041 2.623 14.534 1.00 93.88 83 PRO A CA 1
ATOM 659 C C . PRO A 1 83 ? -13.375 1.985 15.761 1.00 93.88 83 PRO A C 1
ATOM 661 O O . PRO A 1 83 ? -12.152 1.898 15.831 1.00 93.88 83 PRO A O 1
ATOM 664 N N . GLU A 1 84 ? -14.180 1.502 16.710 1.00 94.00 84 GLU A N 1
ATOM 665 C CA . GLU A 1 84 ? -13.705 0.886 17.951 1.00 94.00 84 GLU A CA 1
ATOM 666 C C . GLU A 1 84 ? -13.004 -0.450 17.688 1.00 94.00 84 GLU A C 1
ATOM 668 O O . GLU A 1 84 ? -11.913 -0.690 18.210 1.00 94.00 84 GLU A O 1
ATOM 673 N N . ASP A 1 85 ? -13.576 -1.304 16.835 1.00 95.56 85 ASP A N 1
ATOM 674 C CA . ASP A 1 85 ? -12.947 -2.572 16.455 1.00 95.56 85 ASP A CA 1
ATOM 675 C C . ASP A 1 85 ? -11.631 -2.339 15.712 1.00 95.56 85 ASP A C 1
ATOM 677 O O . ASP A 1 85 ? -10.681 -3.103 15.903 1.00 95.56 85 ASP A O 1
ATOM 681 N N . TYR A 1 86 ? -11.567 -1.281 14.890 1.00 95.44 86 TYR A N 1
ATOM 682 C CA . TYR A 1 86 ? -10.356 -0.905 14.170 1.00 95.44 86 TYR A CA 1
ATOM 683 C C . TYR A 1 86 ? -9.228 -0.503 15.118 1.00 95.44 86 TYR A C 1
ATOM 685 O O . TYR A 1 86 ? -8.138 -1.072 15.046 1.00 95.44 86 TYR A O 1
ATOM 693 N N . VAL A 1 87 ? -9.504 0.423 16.040 1.00 93.44 87 VAL A N 1
ATOM 694 C CA . VAL A 1 87 ? -8.524 0.903 17.029 1.00 93.44 87 VAL A CA 1
ATOM 695 C C . VAL A 1 87 ? -8.011 -0.242 17.895 1.00 93.44 87 VAL A C 1
ATOM 697 O O . VAL A 1 87 ? -6.805 -0.368 18.099 1.00 93.44 87 VAL A O 1
ATOM 700 N N . ASN A 1 88 ? -8.907 -1.121 18.347 1.00 93.44 88 ASN A N 1
ATOM 701 C CA . ASN A 1 88 ? -8.543 -2.253 19.197 1.00 93.44 88 ASN A CA 1
ATOM 702 C C . ASN A 1 88 ? -7.936 -3.436 18.417 1.00 93.44 88 ASN A C 1
ATOM 704 O O . ASN A 1 88 ? -7.482 -4.404 19.028 1.00 93.44 88 ASN A O 1
ATOM 708 N N . GLY A 1 89 ? -7.952 -3.402 17.079 1.00 94.12 89 GLY A N 1
ATOM 709 C CA . GLY A 1 89 ? -7.446 -4.482 16.229 1.00 94.12 89 GLY A CA 1
ATOM 710 C C . GLY A 1 89 ? -8.207 -5.809 16.371 1.00 94.12 89 GLY A C 1
ATOM 711 O O . GLY A 1 89 ? -7.654 -6.867 16.072 1.00 94.12 89 GLY A O 1
ATOM 712 N N . VAL A 1 90 ? -9.464 -5.786 16.830 1.00 94.44 90 VAL A N 1
ATOM 713 C CA . VAL A 1 90 ? -10.245 -7.002 17.158 1.00 94.44 90 VAL A CA 1
ATOM 714 C C . VAL A 1 90 ? -10.742 -7.725 15.903 1.00 94.44 90 VAL A C 1
ATOM 716 O O . VAL A 1 90 ? -10.949 -8.936 15.910 1.00 94.44 90 VAL A O 1
ATOM 719 N N . PHE A 1 91 ? -10.886 -7.002 14.794 1.00 93.25 91 PHE A N 1
ATOM 720 C CA . PHE A 1 91 ? -11.400 -7.548 13.538 1.00 93.25 91 PHE A CA 1
ATOM 721 C C . PHE A 1 91 ? -10.369 -8.375 12.742 1.00 93.25 91 PHE A C 1
ATOM 723 O O . PHE A 1 91 ? -10.714 -8.979 11.724 1.00 93.25 91 PHE A O 1
ATOM 730 N N . PHE A 1 92 ? -9.109 -8.438 13.187 1.00 90.94 92 PHE A N 1
ATOM 731 C CA . PHE A 1 92 ? -8.068 -9.221 12.525 1.00 90.94 92 PHE A CA 1
ATOM 732 C C . PHE A 1 92 ? -8.010 -10.658 13.050 1.00 90.94 92 PHE A C 1
ATOM 734 O O . PHE A 1 92 ? -7.869 -10.900 14.244 1.00 90.94 92 PHE A O 1
ATOM 741 N N . THR A 1 93 ? -7.981 -11.642 12.147 1.00 90.56 93 THR A N 1
ATOM 742 C CA . THR A 1 93 ? -7.578 -13.014 12.519 1.00 90.56 93 THR A CA 1
ATOM 743 C C . THR A 1 93 ? -6.072 -13.107 12.771 1.00 90.56 93 THR A C 1
ATOM 745 O O . THR A 1 93 ? -5.608 -13.878 13.608 1.00 90.56 93 THR A O 1
ATOM 748 N N . THR A 1 94 ? -5.281 -12.338 12.023 1.00 91.06 94 THR A N 1
ATOM 749 C CA . THR A 1 94 ? -3.833 -12.216 12.204 1.00 91.06 94 THR A CA 1
ATOM 750 C C . THR A 1 94 ? -3.466 -10.743 12.058 1.00 91.06 94 THR A C 1
ATOM 752 O O . THR A 1 94 ? -3.742 -10.175 10.999 1.00 91.06 94 THR A O 1
ATOM 755 N N . PRO A 1 95 ? -2.895 -10.109 13.097 1.00 93.31 95 PRO A N 1
ATOM 756 C CA . PRO A 1 95 ? -2.631 -8.679 13.070 1.00 93.31 95 PRO A CA 1
ATOM 757 C C . PRO A 1 95 ? -1.532 -8.345 12.047 1.00 93.31 95 PRO A C 1
ATOM 759 O O . PRO A 1 95 ? -0.548 -9.090 11.934 1.00 93.31 95 PRO A O 1
ATOM 762 N N . PRO A 1 96 ? -1.674 -7.243 11.292 1.00 95.00 96 PRO A N 1
ATOM 763 C CA . PRO A 1 96 ? -0.649 -6.799 10.360 1.00 95.00 96 PRO A CA 1
ATOM 764 C C . PRO A 1 96 ? 0.592 -6.310 11.113 1.00 95.00 96 PRO A C 1
ATOM 766 O O . PRO A 1 96 ? 0.503 -5.624 12.125 1.00 95.00 96 PRO A O 1
ATOM 769 N N . GLN A 1 97 ? 1.785 -6.603 10.598 1.00 93.50 97 GLN A N 1
ATOM 770 C CA . GLN A 1 97 ? 3.013 -6.065 11.193 1.00 93.50 97 GLN A CA 1
ATOM 771 C C . GLN A 1 97 ? 3.246 -4.599 10.825 1.00 93.50 97 GLN A C 1
ATOM 773 O O . GLN A 1 97 ? 3.976 -3.890 11.528 1.00 93.50 97 GLN A O 1
ATOM 778 N N . GLN A 1 98 ? 2.699 -4.188 9.681 1.00 95.44 98 GLN A N 1
ATOM 779 C CA . GLN A 1 98 ? 2.897 -2.872 9.097 1.00 95.44 98 GLN A CA 1
ATOM 780 C C . GLN A 1 98 ? 1.585 -2.357 8.519 1.00 95.44 98 GLN A C 1
ATOM 782 O O . GLN A 1 98 ? 0.801 -3.146 7.993 1.00 95.44 98 GLN A O 1
ATOM 787 N N . ALA A 1 99 ? 1.380 -1.048 8.548 1.00 96.69 99 ALA A N 1
ATOM 788 C CA . ALA A 1 99 ? 0.284 -0.396 7.851 1.00 96.69 99 ALA A CA 1
ATOM 789 C C . ALA A 1 99 ? 0.812 0.690 6.917 1.00 96.69 99 ALA A C 1
ATOM 791 O O . ALA A 1 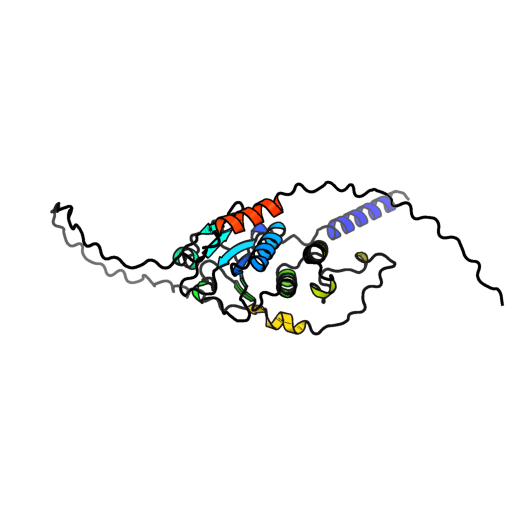99 ? 1.772 1.389 7.244 1.00 96.69 99 ALA A O 1
ATOM 792 N N . VAL A 1 100 ? 0.160 0.847 5.773 1.00 97.50 100 VAL A N 1
ATOM 793 C CA . VAL A 1 100 ? 0.364 1.962 4.852 1.00 97.50 100 VAL A CA 1
ATOM 794 C C . VAL A 1 100 ? -0.977 2.663 4.686 1.00 97.50 100 VAL A C 1
ATOM 796 O O . VAL A 1 100 ? -1.929 2.058 4.197 1.00 97.50 100 VAL A O 1
ATOM 799 N N . VAL A 1 101 ? -1.052 3.919 5.115 1.00 97.06 101 VAL A N 1
ATOM 800 C CA . VAL A 1 101 ? -2.238 4.768 5.007 1.00 97.06 101 VAL A CA 1
ATOM 801 C C . VAL A 1 101 ? -2.070 5.672 3.797 1.00 97.06 101 VAL A C 1
ATOM 803 O O . VAL A 1 101 ? -1.177 6.515 3.767 1.00 97.06 101 VAL A O 1
ATOM 806 N N . VAL A 1 102 ? -2.905 5.464 2.786 1.00 96.88 102 VAL A N 1
ATOM 807 C CA . VAL A 1 102 ? -2.954 6.275 1.571 1.00 96.88 102 VAL A CA 1
ATOM 808 C C . VAL A 1 102 ? -3.901 7.438 1.802 1.00 96.88 102 VAL A C 1
ATOM 810 O O . VAL A 1 102 ? -5.071 7.225 2.101 1.00 96.88 102 VAL A O 1
ATOM 813 N N . GLU A 1 103 ? -3.396 8.656 1.650 1.00 94.44 103 GLU A N 1
ATOM 814 C CA . GLU A 1 103 ? -4.135 9.897 1.852 1.00 94.44 103 GLU A CA 1
ATOM 815 C C . GLU A 1 103 ? -4.380 10.619 0.526 1.00 94.44 103 GLU A C 1
ATOM 817 O O . GLU A 1 103 ? -3.637 10.487 -0.449 1.00 94.44 103 GLU A O 1
ATOM 822 N N . GLN A 1 104 ? -5.438 11.424 0.491 1.00 89.44 104 GLN A N 1
ATOM 823 C CA . GLN A 1 104 ? -5.691 12.322 -0.628 1.00 89.44 104 GLN A CA 1
ATOM 824 C C . GLN A 1 104 ? -4.895 13.611 -0.428 1.00 89.44 104 GLN A C 1
ATOM 826 O O . GLN A 1 104 ? -4.842 14.141 0.675 1.00 89.44 104 GLN A O 1
ATOM 831 N N . GLU A 1 105 ? -4.358 14.182 -1.508 1.00 84.62 105 GLU A N 1
ATOM 832 C CA . GLU A 1 105 ? -3.519 15.396 -1.466 1.00 84.62 105 GLU A CA 1
ATOM 833 C C . GLU A 1 105 ? -4.182 16.577 -0.721 1.00 84.62 105 GLU A C 1
ATOM 835 O O . GLU A 1 105 ? -3.511 17.439 -0.163 1.00 84.62 105 GLU A O 1
ATOM 840 N N . LYS A 1 106 ? -5.521 16.615 -0.687 1.00 84.75 106 LYS A N 1
ATOM 841 C CA . LYS A 1 106 ? -6.315 17.676 -0.042 1.00 84.75 106 LYS A CA 1
ATOM 842 C C . LYS A 1 106 ? -6.930 17.281 1.300 1.00 84.75 106 LYS A C 1
ATOM 844 O O . LYS A 1 106 ? -7.505 18.145 1.960 1.00 84.75 106 LYS A O 1
ATOM 849 N N . TYR A 1 107 ? -6.857 16.008 1.680 1.00 86.19 107 TYR A N 1
ATOM 850 C CA . TYR A 1 107 ? -7.526 15.477 2.864 1.00 86.19 107 TYR A CA 1
ATOM 851 C C . TYR A 1 107 ? -6.582 14.555 3.626 1.00 86.19 107 TYR A C 1
ATOM 853 O O . TYR A 1 107 ? -6.327 13.425 3.209 1.00 86.19 107 TYR A O 1
ATOM 861 N N . THR A 1 108 ? -6.113 15.040 4.771 1.00 87.75 108 THR A N 1
ATOM 862 C CA . THR A 1 108 ? -5.373 14.228 5.737 1.00 87.75 108 THR A CA 1
ATOM 863 C C . THR A 1 108 ? -6.285 13.142 6.292 1.00 87.75 108 THR A C 1
ATOM 865 O O . THR A 1 108 ? -7.457 13.402 6.589 1.00 87.75 108 THR A O 1
ATOM 868 N N . ALA A 1 109 ? -5.763 11.923 6.432 1.00 87.38 109 ALA A N 1
ATOM 869 C CA . ALA A 1 109 ? -6.513 10.850 7.066 1.00 87.38 109 ALA A CA 1
ATOM 870 C C . ALA A 1 109 ? -6.862 11.233 8.517 1.00 87.38 109 ALA A C 1
ATOM 872 O O . ALA A 1 109 ? -6.028 11.821 9.213 1.00 87.38 109 ALA A O 1
ATOM 873 N N . PRO A 1 110 ? -8.070 10.892 9.001 1.00 89.88 110 PRO A N 1
ATOM 874 C CA . PRO A 1 110 ? -8.393 11.012 10.415 1.00 89.88 110 PRO A CA 1
ATOM 875 C C . PRO A 1 110 ? -7.354 10.295 11.284 1.00 89.88 110 PRO A C 1
ATOM 877 O O . PRO A 1 110 ? -6.910 9.201 10.942 1.00 89.88 110 PRO A O 1
ATOM 880 N N . GLU A 1 111 ? -7.010 10.881 12.433 1.00 90.12 111 GLU A N 1
ATOM 881 C CA . GLU A 1 111 ? -6.026 10.324 13.379 1.00 90.12 111 GLU A CA 1
ATOM 882 C C . GLU A 1 111 ? -6.395 8.906 13.839 1.00 90.12 111 GLU A C 1
ATOM 884 O O . GLU A 1 111 ? -5.523 8.068 14.025 1.00 90.12 111 GLU A O 1
ATOM 889 N N . LEU A 1 112 ? -7.697 8.605 13.888 1.00 92.19 112 LEU A N 1
ATOM 890 C CA . LEU A 1 112 ? -8.253 7.274 14.137 1.00 92.19 112 LEU A CA 1
ATOM 891 C C . LEU A 1 112 ? -7.688 6.181 13.206 1.00 92.19 112 LEU A C 1
ATOM 893 O O . LEU A 1 112 ? -7.635 5.016 13.587 1.00 92.19 112 LEU A O 1
ATOM 897 N N . LEU A 1 113 ? -7.303 6.530 11.974 1.00 92.88 113 LEU A N 1
ATOM 898 C CA . LEU A 1 113 ? -6.784 5.566 10.999 1.00 92.88 113 LEU A CA 1
ATOM 899 C C . LEU A 1 113 ? -5.318 5.211 11.240 1.00 92.88 113 LEU A C 1
ATOM 901 O O . LEU A 1 113 ? -4.840 4.218 10.682 1.00 92.88 113 LEU A O 1
ATOM 905 N N . ILE A 1 114 ? -4.612 5.995 12.056 1.00 92.31 114 ILE A N 1
ATOM 906 C CA . ILE A 1 114 ? -3.247 5.685 12.461 1.00 92.31 114 ILE A CA 1
ATOM 907 C C . ILE A 1 114 ? -3.325 4.455 13.373 1.00 92.31 114 ILE A C 1
ATOM 909 O O . ILE A 1 114 ? -4.019 4.483 14.387 1.00 92.31 114 ILE A O 1
ATOM 913 N N . PRO A 1 115 ? -2.674 3.343 13.000 1.00 90.19 115 PRO A N 1
ATOM 914 C CA . PRO A 1 115 ? -2.807 2.102 13.741 1.00 90.19 115 PRO A CA 1
ATOM 915 C C . PRO A 1 115 ? -2.122 2.198 15.109 1.00 90.19 115 PRO A C 1
ATOM 917 O O . PRO A 1 115 ? -1.082 2.845 15.257 1.00 90.19 115 PRO A O 1
ATOM 920 N N . ASP A 1 116 ? -2.678 1.493 16.088 1.00 90.06 116 ASP A N 1
ATOM 921 C CA . ASP A 1 116 ? -2.134 1.438 17.441 1.00 90.06 116 ASP A CA 1
ATOM 922 C C . ASP A 1 116 ? -0.907 0.507 17.519 1.00 90.06 116 ASP A C 1
ATOM 924 O O . ASP A 1 116 ? -0.821 -0.526 16.839 1.00 90.06 116 ASP A O 1
ATOM 928 N N . GLY A 1 117 ? 0.052 0.862 18.381 1.00 89.62 117 GLY A N 1
ATOM 929 C CA . GLY A 1 117 ? 1.286 0.105 18.597 1.00 89.62 117 GLY A CA 1
ATOM 930 C C . GLY A 1 117 ? 1.101 -1.289 19.189 1.00 89.62 117 GLY A C 1
ATOM 931 O O . GLY A 1 117 ? 2.017 -2.113 19.115 1.00 89.62 117 GLY A O 1
ATOM 932 N N . THR A 1 118 ? -0.067 -1.573 19.763 1.00 90.50 118 THR A N 1
ATOM 933 C CA . THR A 1 118 ? -0.432 -2.877 20.329 1.00 90.50 118 THR A CA 1
ATOM 934 C C . THR A 1 118 ? -0.540 -3.970 19.268 1.00 90.50 118 THR A C 1
ATOM 936 O O . THR A 1 118 ? -0.093 -5.094 19.516 1.00 90.50 118 THR A O 1
ATOM 939 N N . TRP A 1 119 ? -1.079 -3.660 18.084 1.00 93.19 119 TRP A N 1
ATOM 940 C CA . TRP A 1 119 ? -1.283 -4.639 17.010 1.00 93.19 119 TRP A CA 1
ATOM 941 C C . TRP A 1 119 ? -0.503 -4.336 15.730 1.00 93.19 119 TRP A C 1
ATOM 943 O O . TRP A 1 119 ? -0.257 -5.267 14.967 1.00 93.19 119 TRP A O 1
ATOM 953 N N . CYS A 1 120 ? -0.035 -3.103 15.512 1.00 94.62 120 CYS A N 1
ATOM 954 C CA . CYS A 1 120 ? 0.792 -2.746 14.360 1.00 94.62 120 CYS A CA 1
ATOM 955 C C . CYS A 1 120 ? 2.104 -2.093 14.798 1.00 94.62 120 CYS A C 1
ATOM 957 O O . CYS A 1 120 ? 2.117 -1.088 15.497 1.00 94.62 120 CYS A O 1
ATOM 959 N N . LYS A 1 121 ? 3.247 -2.620 14.348 1.00 91.38 121 LYS A N 1
ATOM 960 C CA . LYS A 1 121 ? 4.562 -2.132 14.806 1.00 91.38 121 LYS A CA 1
ATOM 961 C C . LYS A 1 121 ? 5.105 -0.966 13.991 1.00 91.38 121 LYS A C 1
ATOM 963 O O . LYS A 1 121 ? 5.996 -0.263 14.461 1.00 91.38 121 LYS A O 1
ATOM 968 N N . LYS A 1 122 ? 4.682 -0.836 12.733 1.00 94.44 122 LYS A N 1
ATOM 969 C CA . LYS A 1 122 ? 5.204 0.172 11.800 1.00 94.44 122 LYS A CA 1
ATOM 970 C C . LYS A 1 122 ? 4.077 0.755 10.973 1.00 94.44 122 LYS A C 1
ATOM 972 O O . LYS A 1 122 ? 3.280 0.011 10.416 1.00 94.44 122 LYS A O 1
ATOM 977 N N . GLY A 1 123 ? 4.050 2.069 10.852 1.00 94.88 123 GLY A N 1
ATOM 978 C CA . GLY A 1 123 ? 3.081 2.768 10.028 1.00 94.88 123 GLY A CA 1
ATOM 979 C C . GLY A 1 123 ? 3.808 3.618 9.005 1.00 94.88 123 GLY A C 1
ATOM 980 O O . GLY A 1 123 ? 4.888 4.144 9.276 1.00 94.88 123 GLY A O 1
ATOM 981 N N . PHE A 1 124 ? 3.210 3.753 7.835 1.00 96.56 124 PHE A N 1
ATOM 982 C CA . PHE A 1 124 ? 3.646 4.677 6.804 1.00 96.56 124 PHE A CA 1
ATOM 983 C C . PHE A 1 124 ? 2.441 5.449 6.295 1.00 96.56 124 PHE A C 1
ATOM 985 O O . PHE A 1 124 ? 1.350 4.893 6.174 1.00 96.56 124 PHE A O 1
ATOM 992 N N . ARG A 1 125 ? 2.654 6.719 5.988 1.00 96.19 125 ARG A N 1
ATOM 993 C CA . ARG A 1 125 ? 1.707 7.591 5.317 1.00 96.19 125 ARG A CA 1
ATOM 994 C C . ARG A 1 125 ? 2.169 7.783 3.884 1.00 96.19 125 ARG A C 1
ATOM 996 O O . ARG A 1 125 ? 3.356 7.983 3.627 1.00 96.19 125 ARG A O 1
ATOM 1003 N N . LEU A 1 126 ? 1.215 7.707 2.971 1.00 96.44 126 LEU A N 1
ATOM 1004 C CA . LEU A 1 126 ? 1.404 7.964 1.560 1.00 96.44 126 LEU A CA 1
ATOM 1005 C C . LEU A 1 126 ? 0.517 9.139 1.144 1.00 96.44 126 LEU A C 1
ATOM 1007 O O . LEU A 1 126 ? -0.686 8.971 0.968 1.00 96.44 126 LEU A O 1
ATOM 1011 N N . SER A 1 127 ? 1.105 10.317 0.969 1.00 95.06 127 SER A N 1
ATOM 1012 C CA . SER A 1 127 ? 0.373 11.579 0.777 1.00 95.06 127 SER A CA 1
ATOM 1013 C C . SER A 1 127 ? -0.083 11.816 -0.675 1.00 95.06 127 SER A C 1
ATOM 1015 O O . SER A 1 127 ? 0.006 12.930 -1.188 1.00 95.06 127 SER A O 1
ATOM 1017 N N . THR A 1 128 ? -0.515 10.769 -1.385 1.00 94.56 128 THR A N 1
ATOM 1018 C CA . THR A 1 128 ? -0.941 10.853 -2.792 1.00 94.56 128 THR A CA 1
ATOM 1019 C C . THR A 1 128 ? -1.963 9.783 -3.167 1.00 94.56 128 THR A C 1
ATOM 1021 O O . THR A 1 128 ? -1.920 8.659 -2.674 1.00 94.56 128 THR A O 1
ATOM 1024 N N . THR A 1 129 ? -2.838 10.122 -4.117 1.00 94.00 129 THR A N 1
ATOM 1025 C CA . THR A 1 129 ? -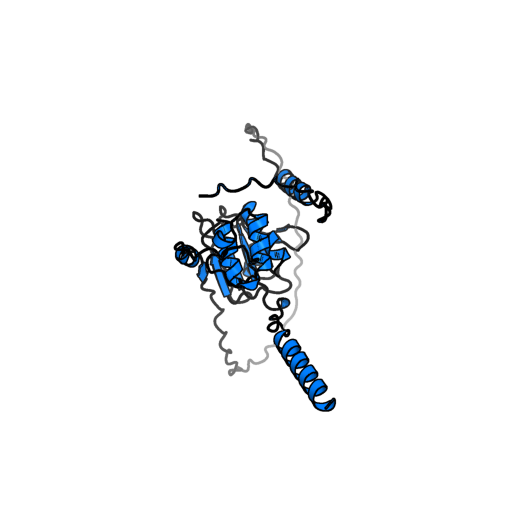3.754 9.185 -4.793 1.00 94.00 129 THR A CA 1
ATOM 1026 C C . THR A 1 129 ? -3.360 8.874 -6.236 1.00 94.00 129 THR A C 1
ATOM 1028 O O . THR A 1 129 ? -4.038 8.086 -6.890 1.00 94.00 129 THR A O 1
ATOM 1031 N N . ASP A 1 130 ? -2.257 9.444 -6.737 1.00 95.06 130 ASP A N 1
ATOM 1032 C CA . ASP A 1 130 ? -1.746 9.128 -8.073 1.00 95.06 130 ASP A CA 1
ATOM 1033 C C . ASP A 1 130 ? -1.357 7.643 -8.157 1.00 95.06 130 ASP A C 1
ATOM 1035 O O . ASP A 1 130 ? -0.421 7.196 -7.487 1.00 95.06 130 ASP A O 1
ATOM 1039 N N . GLU A 1 131 ? -2.059 6.875 -8.998 1.00 96.00 131 GLU A N 1
ATOM 1040 C CA . GLU A 1 131 ? -1.859 5.428 -9.153 1.00 96.00 131 GLU A CA 1
ATOM 1041 C C . GLU A 1 131 ? -0.397 5.100 -9.477 1.00 96.00 131 GLU A C 1
ATOM 1043 O O . GLU A 1 131 ? 0.173 4.157 -8.922 1.00 96.00 131 GLU A O 1
ATOM 1048 N N . ARG A 1 132 ? 0.241 5.910 -10.331 1.00 95.50 132 ARG A N 1
ATOM 1049 C CA . ARG A 1 132 ? 1.645 5.733 -10.716 1.00 95.50 132 ARG A CA 1
ATOM 1050 C C . ARG A 1 132 ? 2.581 5.885 -9.514 1.00 95.50 132 ARG A C 1
ATOM 1052 O O . ARG A 1 132 ? 3.432 5.015 -9.309 1.00 95.50 132 ARG A O 1
ATOM 1059 N N . ALA A 1 133 ? 2.425 6.943 -8.714 1.00 95.00 133 ALA A N 1
ATOM 1060 C CA . ALA A 1 133 ? 3.213 7.157 -7.497 1.00 95.00 133 ALA A CA 1
ATOM 1061 C C . ALA A 1 133 ? 2.992 6.038 -6.467 1.00 95.00 133 ALA A C 1
ATOM 1063 O O . ALA A 1 133 ? 3.961 5.515 -5.911 1.00 95.00 133 ALA A O 1
ATOM 1064 N N . ILE A 1 134 ? 1.737 5.619 -6.260 1.00 96.12 134 ILE A N 1
ATOM 1065 C CA . ILE A 1 134 ? 1.394 4.516 -5.351 1.00 96.12 134 ILE A CA 1
ATOM 1066 C C . ILE A 1 134 ? 2.088 3.222 -5.797 1.00 96.12 134 ILE A C 1
ATOM 1068 O O . ILE A 1 134 ? 2.750 2.573 -4.986 1.00 96.12 134 ILE A O 1
ATOM 1072 N N . ILE A 1 135 ? 1.979 2.851 -7.081 1.00 96.69 135 ILE A N 1
ATOM 1073 C CA . ILE A 1 135 ? 2.632 1.653 -7.638 1.00 96.69 135 ILE A CA 1
ATOM 1074 C C . ILE A 1 135 ? 4.146 1.736 -7.442 1.00 96.69 135 ILE A C 1
ATOM 1076 O O . ILE A 1 135 ? 4.761 0.752 -7.025 1.00 96.69 135 ILE A O 1
ATOM 1080 N N . HIS A 1 136 ? 4.746 2.896 -7.723 1.00 95.56 136 HIS A N 1
ATOM 1081 C CA . HIS A 1 136 ? 6.177 3.103 -7.542 1.00 95.56 136 HIS A CA 1
ATOM 1082 C C . HIS A 1 136 ? 6.593 2.860 -6.087 1.00 95.56 136 HIS A C 1
ATOM 1084 O O . HIS A 1 136 ? 7.426 1.996 -5.808 1.00 95.56 136 HIS A O 1
ATOM 1090 N N . LEU A 1 137 ? 5.985 3.579 -5.148 1.00 95.62 137 LEU A N 1
ATOM 1091 C CA . LEU A 1 137 ? 6.387 3.569 -3.744 1.00 95.62 137 LEU A CA 1
ATOM 1092 C C . LEU A 1 137 ? 6.078 2.234 -3.060 1.00 95.62 137 LEU A C 1
ATOM 1094 O O . LEU A 1 137 ? 6.940 1.686 -2.366 1.00 95.62 137 LEU A O 1
ATOM 1098 N N . LEU A 1 138 ? 4.912 1.639 -3.325 1.00 96.06 138 LEU A N 1
ATOM 1099 C CA . LEU A 1 138 ? 4.598 0.296 -2.835 1.00 96.06 138 LEU A CA 1
ATOM 1100 C C . LEU A 1 138 ? 5.501 -0.759 -3.470 1.00 96.06 138 LEU A C 1
ATOM 1102 O O . LEU A 1 138 ? 5.928 -1.689 -2.787 1.00 96.06 138 LEU A O 1
ATOM 1106 N N . GLY A 1 139 ? 5.869 -0.605 -4.740 1.00 94.69 139 GLY A N 1
ATOM 1107 C CA . GLY A 1 139 ? 6.804 -1.516 -5.379 1.00 94.69 139 GLY A CA 1
ATOM 1108 C C . GLY A 1 139 ? 8.219 -1.437 -4.806 1.00 94.69 139 GLY A C 1
ATOM 1109 O O . GLY A 1 139 ? 8.892 -2.467 -4.704 1.00 94.69 139 GLY A O 1
ATOM 1110 N N . LEU A 1 140 ? 8.657 -0.262 -4.342 1.00 93.50 140 LEU A N 1
ATOM 1111 C CA . LEU A 1 140 ? 9.877 -0.133 -3.538 1.00 93.50 140 LEU A CA 1
ATOM 1112 C C . LEU A 1 140 ? 9.730 -0.829 -2.182 1.00 93.50 140 LEU A C 1
ATOM 1114 O O . LEU A 1 140 ? 10.607 -1.604 -1.790 1.00 93.50 140 LEU A O 1
ATOM 1118 N N . HIS A 1 141 ? 8.618 -0.577 -1.490 1.00 93.56 141 HIS A N 1
ATOM 1119 C CA . HIS A 1 141 ? 8.333 -1.111 -0.160 1.00 93.56 141 HIS A CA 1
ATOM 1120 C C . HIS A 1 141 ? 8.282 -2.650 -0.147 1.00 93.56 141 HIS A C 1
ATOM 1122 O O . HIS A 1 141 ? 8.991 -3.298 0.625 1.00 93.56 141 HIS A O 1
ATOM 1128 N N . PHE A 1 142 ? 7.521 -3.244 -1.067 1.00 92.94 142 PHE A N 1
ATOM 1129 C CA . PHE A 1 142 ? 7.371 -4.693 -1.227 1.00 92.94 142 PHE A CA 1
ATOM 1130 C C . PHE A 1 142 ? 8.479 -5.345 -2.064 1.00 92.94 142 PHE A C 1
ATOM 1132 O O . PHE A 1 142 ? 8.459 -6.562 -2.274 1.00 92.94 142 PHE A O 1
ATOM 1139 N N . LYS A 1 143 ? 9.443 -4.553 -2.555 1.00 92.62 143 LYS A N 1
ATOM 1140 C CA . LYS A 1 143 ? 10.546 -4.994 -3.423 1.00 92.62 143 LYS A CA 1
ATOM 1141 C C . LYS A 1 143 ? 10.048 -5.804 -4.622 1.00 92.62 143 LYS A C 1
ATOM 1143 O O . LYS A 1 143 ? 10.464 -6.945 -4.829 1.00 92.62 143 LYS A O 1
ATOM 1148 N N . PHE A 1 144 ? 9.157 -5.213 -5.412 1.00 93.44 144 PHE A N 1
ATOM 1149 C CA . PHE A 1 144 ? 8.546 -5.866 -6.568 1.00 93.44 144 PHE A CA 1
ATOM 1150 C C . PHE A 1 144 ? 9.602 -6.514 -7.483 1.00 93.44 144 PHE A C 1
ATOM 1152 O O . PHE A 1 144 ? 10.552 -5.840 -7.902 1.00 93.44 144 PHE A O 1
ATOM 1159 N N . PRO A 1 145 ? 9.471 -7.811 -7.826 1.00 91.38 145 PRO A N 1
ATOM 1160 C CA . PRO A 1 145 ? 10.263 -8.410 -8.888 1.00 91.38 145 PRO A CA 1
ATOM 1161 C C . PRO A 1 145 ? 9.885 -7.791 -10.240 1.00 91.38 145 PRO A C 1
ATOM 1163 O O . PRO A 1 145 ? 8.756 -7.346 -10.440 1.00 91.38 145 PRO A O 1
ATOM 1166 N N . TYR A 1 146 ? 10.805 -7.841 -11.207 1.00 91.31 146 TYR A N 1
ATOM 1167 C CA . TYR A 1 146 ? 10.613 -7.306 -12.565 1.00 91.31 146 TYR A CA 1
ATOM 1168 C C . TYR A 1 146 ? 9.262 -7.657 -13.203 1.00 91.31 146 TYR A C 1
ATOM 1170 O O . TYR A 1 146 ? 8.594 -6.796 -13.770 1.00 91.31 146 TYR A O 1
ATOM 1178 N N . ARG A 1 147 ? 8.824 -8.915 -13.059 1.00 92.81 147 ARG A N 1
ATOM 1179 C CA . ARG A 1 147 ? 7.548 -9.388 -13.614 1.00 92.81 147 ARG A CA 1
ATOM 1180 C C . ARG A 1 147 ? 6.339 -8.583 -13.121 1.00 92.81 147 ARG A C 1
ATOM 1182 O O . ARG A 1 147 ? 5.416 -8.374 -13.897 1.00 92.81 147 ARG A O 1
ATOM 1189 N N . TYR A 1 148 ? 6.345 -8.131 -11.866 1.00 94.88 148 TYR A N 1
ATOM 1190 C CA . TYR A 1 148 ? 5.234 -7.364 -11.300 1.00 94.88 148 TYR A CA 1
ATOM 1191 C C . TYR A 1 148 ? 5.258 -5.933 -11.814 1.00 94.88 148 TYR A C 1
ATOM 1193 O O . TYR A 1 148 ? 4.214 -5.420 -12.197 1.00 94.88 148 TYR A O 1
ATOM 1201 N N . TRP A 1 149 ? 6.443 -5.330 -11.936 1.00 94.94 149 TRP A N 1
ATOM 1202 C CA . TRP A 1 149 ? 6.572 -4.031 -12.588 1.00 94.94 149 TRP A CA 1
ATOM 1203 C C . TRP A 1 149 ? 5.989 -4.042 -14.006 1.00 94.94 149 TRP A C 1
ATOM 1205 O O . TRP A 1 149 ? 5.179 -3.180 -14.324 1.00 94.94 149 TRP A O 1
ATOM 1215 N N . ILE A 1 150 ? 6.303 -5.048 -14.834 1.00 94.62 150 ILE A N 1
ATOM 1216 C CA . ILE A 1 150 ? 5.705 -5.160 -16.179 1.00 94.62 150 ILE A CA 1
ATOM 1217 C C . ILE A 1 150 ? 4.180 -5.302 -16.111 1.00 94.62 150 ILE A C 1
ATOM 1219 O O . ILE A 1 150 ? 3.471 -4.664 -16.883 1.00 94.62 150 ILE A O 1
ATOM 1223 N N . GLN A 1 151 ? 3.670 -6.142 -15.208 1.00 95.75 151 GLN A N 1
ATOM 1224 C CA . GLN A 1 151 ? 2.230 -6.378 -15.083 1.00 95.75 151 GLN A CA 1
ATOM 1225 C C . GLN A 1 151 ? 1.471 -5.107 -14.690 1.00 95.75 151 GLN A C 1
ATOM 1227 O O . GLN A 1 151 ? 0.425 -4.825 -15.274 1.00 95.75 151 GLN A O 1
ATOM 1232 N N . PHE A 1 152 ? 1.997 -4.328 -13.742 1.00 97.12 152 PHE A N 1
ATOM 1233 C CA . PHE A 1 152 ? 1.413 -3.040 -13.370 1.00 97.12 152 PHE A CA 1
ATOM 1234 C C . PHE A 1 152 ? 1.546 -2.008 -14.497 1.00 97.12 152 PHE A C 1
ATOM 1236 O O . PHE A 1 152 ? 0.562 -1.342 -14.811 1.00 97.12 152 PHE A O 1
ATOM 1243 N N . ALA A 1 153 ? 2.702 -1.926 -15.165 1.00 96.12 153 ALA A N 1
ATOM 1244 C CA . ALA A 1 153 ? 2.894 -1.042 -16.318 1.00 96.12 153 ALA A CA 1
ATOM 1245 C C . ALA A 1 153 ? 1.863 -1.319 -17.427 1.00 96.12 153 ALA A C 1
ATOM 1247 O O . ALA A 1 153 ? 1.166 -0.407 -17.867 1.00 96.12 153 ALA A O 1
ATOM 1248 N N . ASP A 1 154 ? 1.692 -2.584 -17.829 1.00 96.56 154 ASP A N 1
ATOM 1249 C CA . ASP A 1 154 ? 0.720 -2.952 -18.863 1.00 96.56 154 ASP A CA 1
ATOM 1250 C C . ASP A 1 154 ? -0.730 -2.722 -18.414 1.00 96.56 154 ASP A C 1
ATOM 1252 O O . ASP A 1 154 ? -1.541 -2.193 -19.183 1.00 96.56 154 ASP A O 1
ATOM 1256 N N . ARG A 1 155 ? -1.074 -3.080 -17.170 1.00 97.00 155 ARG A N 1
ATOM 1257 C CA . ARG A 1 155 ? -2.446 -2.939 -16.666 1.00 97.00 155 ARG A CA 1
ATOM 1258 C C . ARG A 1 155 ? -2.892 -1.481 -16.586 1.00 97.00 155 ARG A C 1
ATOM 1260 O O . ARG A 1 155 ? -4.026 -1.187 -16.959 1.00 97.00 155 ARG A O 1
ATOM 1267 N N . TYR A 1 156 ? -2.010 -0.600 -16.129 1.00 96.88 156 TYR A N 1
ATOM 1268 C CA . TYR A 1 156 ? -2.301 0.822 -15.936 1.00 96.88 156 TYR A CA 1
ATOM 1269 C C . TYR A 1 156 ? -1.839 1.700 -17.108 1.00 96.88 156 TYR A C 1
ATOM 1271 O O . TYR A 1 156 ? -2.000 2.913 -17.074 1.00 96.88 156 TYR A O 1
ATOM 1279 N N . LYS A 1 157 ? -1.324 1.084 -18.183 1.00 96.81 157 LYS A N 1
ATOM 1280 C CA . LYS A 1 157 ? -0.876 1.757 -19.414 1.00 96.81 157 LYS A CA 1
ATOM 1281 C C . LYS A 1 157 ? 0.205 2.817 -19.177 1.00 96.81 157 LYS A C 1
ATOM 1283 O O . LYS A 1 157 ? 0.263 3.810 -19.897 1.00 96.81 157 LYS A O 1
ATOM 1288 N N . TYR A 1 158 ? 1.095 2.550 -18.225 1.00 95.69 158 TYR A N 1
ATOM 1289 C CA . TYR A 1 158 ? 2.298 3.345 -17.986 1.00 95.69 158 TYR A CA 1
ATOM 1290 C C . TYR A 1 158 ? 3.508 2.743 -18.688 1.00 95.69 158 TYR A C 1
ATOM 1292 O O . TYR A 1 158 ? 3.591 1.527 -18.892 1.00 95.69 158 TYR A O 1
ATOM 1300 N N . ALA A 1 159 ? 4.486 3.586 -19.010 1.00 92.31 159 ALA A N 1
ATOM 1301 C CA . ALA A 1 159 ? 5.804 3.078 -19.362 1.00 92.31 159 ALA A CA 1
ATOM 1302 C C . ALA A 1 159 ? 6.473 2.484 -18.109 1.00 92.31 159 ALA A C 1
ATOM 1304 O O . ALA A 1 159 ? 6.284 2.969 -16.989 1.00 92.31 159 ALA A O 1
ATOM 1305 N N . LEU A 1 160 ? 7.272 1.428 -18.276 1.00 91.12 160 LEU A N 1
ATOM 1306 C CA . LEU A 1 160 ? 7.944 0.776 -17.148 1.00 91.12 160 LEU A CA 1
ATOM 1307 C C . LEU A 1 160 ? 8.834 1.768 -16.383 1.00 91.12 160 LEU A C 1
ATOM 1309 O O . LEU A 1 160 ? 8.921 1.723 -15.158 1.00 91.12 160 LEU A O 1
ATOM 1313 N N . GLU A 1 161 ? 9.462 2.683 -17.111 1.00 89.19 161 GLU A N 1
ATOM 1314 C CA . GLU A 1 161 ? 10.354 3.718 -16.601 1.00 89.19 161 GLU A CA 1
ATOM 1315 C C . GLU A 1 161 ? 9.612 4.796 -15.795 1.00 89.19 161 GLU A C 1
ATOM 1317 O O . GLU A 1 161 ? 10.239 5.506 -15.014 1.00 89.19 161 GLU A O 1
ATOM 1322 N N . GLU A 1 162 ? 8.293 4.932 -15.957 1.00 89.75 162 GLU A N 1
ATOM 1323 C CA . GLU A 1 162 ? 7.483 5.906 -15.210 1.00 89.75 162 GLU A CA 1
ATOM 1324 C C . GLU A 1 162 ? 7.112 5.404 -13.813 1.00 89.75 162 GLU A C 1
ATOM 1326 O O . GLU A 1 162 ? 7.057 6.192 -12.865 1.00 89.75 162 GLU A O 1
ATOM 1331 N N . ILE A 1 163 ? 6.881 4.095 -13.679 1.00 92.38 163 ILE A N 1
ATOM 1332 C CA . ILE A 1 163 ? 6.540 3.452 -12.401 1.00 92.38 163 ILE A CA 1
ATOM 1333 C C . ILE A 1 163 ? 7.761 2.836 -11.702 1.00 92.38 163 ILE A C 1
ATOM 1335 O O . ILE A 1 163 ? 7.739 2.624 -10.493 1.00 92.38 163 ILE A O 1
ATOM 1339 N N . ASN A 1 164 ? 8.838 2.538 -12.434 1.00 91.50 164 ASN A N 1
ATOM 1340 C CA . ASN A 1 164 ? 10.090 2.003 -11.894 1.00 91.50 164 ASN A CA 1
ATOM 1341 C C . ASN A 1 164 ? 11.317 2.733 -12.472 1.00 91.50 164 ASN A C 1
ATOM 1343 O O . ASN A 1 164 ? 12.152 2.131 -13.153 1.00 91.50 164 ASN A O 1
ATOM 1347 N N . PRO A 1 165 ? 11.463 4.037 -12.194 1.00 84.94 165 PRO A N 1
ATOM 1348 C CA . PRO A 1 165 ? 12.529 4.860 -12.761 1.00 84.94 165 PRO A CA 1
ATOM 1349 C C . PRO A 1 165 ? 13.937 4.472 -12.312 1.00 84.94 165 PRO A C 1
ATOM 1351 O O . PRO A 1 165 ? 14.904 4.644 -13.049 1.00 84.94 165 PRO A O 1
ATOM 1354 N N . SER A 1 166 ? 14.067 3.918 -11.107 1.00 82.06 166 SER A N 1
ATOM 1355 C CA . SER A 1 166 ? 15.334 3.384 -10.599 1.00 82.06 166 SER A CA 1
ATOM 1356 C C . SER A 1 166 ? 15.704 2.042 -11.230 1.00 82.06 166 SER A C 1
ATOM 1358 O O . SER A 1 166 ? 16.779 1.518 -10.939 1.00 82.06 166 SER A O 1
ATOM 1360 N N . LEU A 1 167 ? 14.835 1.488 -12.089 1.00 82.38 167 LEU A N 1
ATOM 1361 C CA . LEU A 1 167 ? 14.985 0.165 -12.681 1.00 82.38 167 LEU A CA 1
ATOM 1362 C C . LEU A 1 167 ? 15.260 -0.897 -11.604 1.00 82.38 167 LEU A C 1
ATOM 1364 O O . LEU A 1 167 ? 16.029 -1.841 -11.802 1.00 82.38 167 LEU A O 1
ATOM 1368 N N . ASN A 1 168 ? 14.617 -0.750 -10.442 1.00 80.31 168 ASN A N 1
ATOM 1369 C CA . ASN A 1 168 ? 14.792 -1.668 -9.331 1.00 80.31 168 ASN A CA 1
ATOM 1370 C C . ASN A 1 168 ? 14.377 -3.074 -9.745 1.00 80.31 168 ASN A C 1
ATOM 1372 O O . ASN A 1 168 ? 13.310 -3.285 -10.325 1.00 80.31 168 ASN A O 1
ATOM 1376 N N . ASN A 1 169 ? 15.247 -4.035 -9.439 1.00 81.38 169 ASN A N 1
ATOM 1377 C CA . ASN A 1 169 ? 15.110 -5.432 -9.843 1.00 81.38 169 ASN A CA 1
ATOM 1378 C C . ASN A 1 169 ? 15.006 -5.644 -11.367 1.00 81.38 169 ASN A C 1
ATOM 1380 O O . ASN A 1 169 ? 14.569 -6.710 -11.801 1.00 81.38 169 ASN A O 1
ATOM 1384 N N . VAL A 1 170 ? 15.415 -4.671 -12.190 1.00 82.38 170 VAL A N 1
ATOM 1385 C CA . VAL A 1 170 ? 15.532 -4.823 -13.644 1.00 82.38 170 VAL A CA 1
ATOM 1386 C C . VAL A 1 170 ? 16.996 -5.064 -13.998 1.00 82.38 170 VAL A C 1
ATOM 1388 O O . VAL A 1 170 ? 17.873 -4.261 -13.697 1.00 82.38 170 VAL A O 1
ATOM 1391 N N . PHE A 1 171 ? 17.263 -6.177 -14.670 1.00 82.88 171 PHE A N 1
ATOM 1392 C CA . PHE A 1 171 ? 18.603 -6.572 -15.083 1.00 82.88 171 PHE A CA 1
ATOM 1393 C C . PHE A 1 171 ? 18.746 -6.502 -16.602 1.00 82.88 171 PHE A C 1
ATOM 1395 O O . PHE A 1 171 ? 17.759 -6.546 -17.333 1.00 82.88 171 PHE A O 1
ATOM 1402 N N . TRP A 1 172 ? 19.984 -6.431 -17.095 1.00 78.50 172 TRP A N 1
ATOM 1403 C CA . TRP A 1 172 ? 20.270 -6.298 -18.528 1.00 78.50 172 TRP A CA 1
ATOM 1404 C C . TRP A 1 172 ? 19.689 -7.439 -19.381 1.00 78.50 172 TRP A C 1
ATOM 1406 O O . TRP A 1 172 ? 19.285 -7.199 -20.511 1.00 78.50 172 TRP A O 1
ATOM 1416 N N . TRP A 1 173 ? 19.585 -8.664 -18.850 1.00 82.81 173 TRP A N 1
ATOM 1417 C CA . TRP A 1 173 ? 19.016 -9.813 -19.574 1.00 82.81 173 TRP A CA 1
ATOM 1418 C C . TRP A 1 173 ? 17.490 -9.765 -19.713 1.00 82.81 173 TRP A C 1
ATOM 1420 O O . TRP A 1 173 ? 16.916 -10.598 -20.410 1.00 82.81 173 TRP A O 1
ATOM 1430 N N . HIS A 1 174 ? 16.818 -8.828 -19.041 1.00 83.81 174 HIS A N 1
ATOM 1431 C CA . HIS A 1 174 ? 15.396 -8.588 -19.264 1.00 83.81 174 HIS A CA 1
ATOM 1432 C C . HIS A 1 174 ? 15.127 -7.838 -20.574 1.00 83.81 174 HIS A C 1
ATOM 1434 O O . HIS A 1 174 ? 14.011 -7.906 -21.079 1.00 83.81 174 HIS A O 1
ATOM 1440 N N . TYR A 1 175 ? 16.142 -7.181 -21.140 1.00 80.12 175 TYR A N 1
ATOM 1441 C CA . TYR A 1 175 ? 16.060 -6.521 -22.437 1.00 80.12 175 TYR A CA 1
ATOM 1442 C C . TYR A 1 175 ? 16.437 -7.504 -23.545 1.00 80.12 175 TYR A C 1
ATOM 1444 O O . TYR A 1 175 ? 17.425 -8.243 -23.440 1.00 80.12 175 TYR A O 1
ATOM 1452 N N . ARG A 1 176 ? 15.658 -7.527 -24.629 1.00 79.06 176 ARG A N 1
ATOM 1453 C CA . ARG A 1 176 ? 16.016 -8.311 -25.823 1.00 79.06 176 ARG A CA 1
ATOM 1454 C C . ARG A 1 176 ? 17.114 -7.578 -26.589 1.00 79.06 176 ARG A C 1
ATOM 1456 O O . ARG A 1 176 ? 17.153 -6.362 -26.590 1.00 79.06 176 ARG A O 1
ATOM 1463 N N . GLY A 1 177 ? 18.026 -8.299 -27.245 1.00 66.12 177 GLY A N 1
ATOM 1464 C CA . GLY A 1 177 ? 19.301 -7.747 -27.747 1.00 66.12 177 GLY A CA 1
ATOM 1465 C C . GLY A 1 177 ? 19.241 -6.570 -28.739 1.00 66.12 177 GLY A C 1
ATOM 1466 O O . GLY A 1 177 ? 20.285 -6.012 -29.063 1.00 66.12 177 GLY A O 1
ATOM 1467 N N . ASN A 1 178 ? 18.061 -6.194 -29.233 1.00 75.50 178 ASN A N 1
ATOM 1468 C CA . ASN A 1 178 ? 17.816 -5.003 -30.050 1.00 75.50 178 ASN A CA 1
ATOM 1469 C C . ASN A 1 178 ? 17.139 -3.847 -29.284 1.00 75.50 178 ASN A C 1
ATOM 1471 O O . ASN A 1 178 ? 17.061 -2.737 -29.806 1.00 75.50 178 ASN A O 1
ATOM 1475 N N . GLU A 1 179 ? 16.656 -4.086 -28.069 1.00 75.94 179 GLU A N 1
ATOM 1476 C CA . GLU A 1 179 ? 16.124 -3.074 -27.164 1.00 75.94 179 GLU A CA 1
ATOM 1477 C C . GLU A 1 179 ? 17.305 -2.387 -26.477 1.00 75.94 179 GLU A C 1
ATOM 1479 O O . GLU A 1 179 ? 18.012 -2.965 -25.650 1.00 75.94 179 GLU A O 1
ATOM 1484 N N . VAL A 1 180 ? 17.558 -1.137 -26.859 1.00 69.31 180 VAL A N 1
ATOM 1485 C CA . VAL A 1 180 ? 18.530 -0.306 -26.152 1.00 69.31 180 VAL A CA 1
ATOM 1486 C C . VAL A 1 180 ? 17.940 -0.026 -24.777 1.00 69.31 180 VAL A C 1
ATOM 1488 O O . VAL A 1 180 ? 16.879 0.590 -24.695 1.00 69.31 180 VAL A O 1
ATOM 1491 N N . MET A 1 181 ? 18.619 -0.477 -23.716 1.00 67.00 181 MET A N 1
ATOM 1492 C CA . MET A 1 181 ? 18.267 -0.105 -22.345 1.00 67.00 181 MET A CA 1
ATOM 1493 C C . MET A 1 181 ? 18.154 1.424 -22.325 1.00 67.00 181 MET A C 1
ATOM 1495 O O . MET A 1 181 ? 19.136 2.090 -22.680 1.00 67.00 181 MET A O 1
ATOM 1499 N N . PRO A 1 182 ? 16.968 1.987 -22.036 1.00 66.19 182 PRO A N 1
ATOM 1500 C CA . PRO A 1 182 ? 16.756 3.415 -22.170 1.00 66.19 182 PRO A CA 1
ATOM 1501 C C . PRO A 1 182 ? 17.821 4.127 -21.347 1.00 66.19 182 PRO A C 1
ATOM 1503 O O . PRO A 1 182 ? 18.050 3.797 -20.182 1.00 66.19 182 PRO A O 1
ATOM 1506 N N . ALA A 1 183 ? 18.535 5.058 -21.984 1.00 64.44 183 ALA A N 1
ATOM 1507 C CA . ALA A 1 183 ? 19.527 5.855 -21.284 1.00 64.44 183 ALA A CA 1
ATOM 1508 C C . ALA A 1 183 ? 18.827 6.497 -20.086 1.00 64.44 183 ALA A C 1
ATOM 1510 O O . ALA A 1 183 ? 17.806 7.158 -20.285 1.00 64.44 183 ALA A O 1
ATOM 1511 N N . PHE A 1 184 ? 19.355 6.255 -18.879 1.00 58.94 184 PHE A N 1
ATOM 1512 C CA . PHE A 1 184 ? 18.828 6.762 -17.614 1.00 58.94 184 PHE A CA 1
ATOM 1513 C C . PHE A 1 184 ? 18.550 8.261 -17.741 1.00 58.94 184 PHE A C 1
ATOM 1515 O O . PHE A 1 184 ? 19.434 9.098 -17.559 1.00 58.94 184 PHE A O 1
ATOM 1522 N N . LYS A 1 185 ? 17.311 8.619 -18.0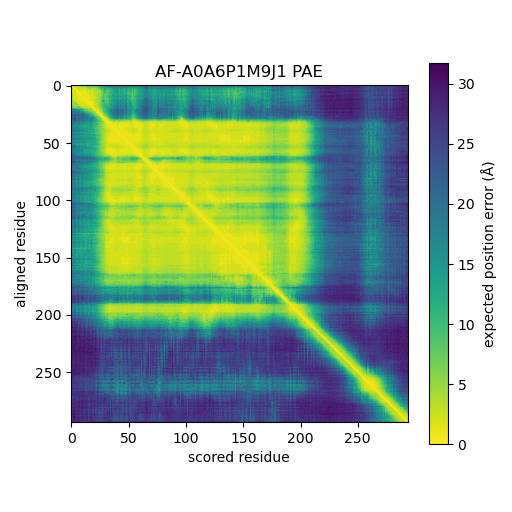66 1.00 57.34 185 LYS A N 1
ATOM 1523 C CA . LYS A 1 185 ? 16.816 9.956 -17.804 1.00 57.34 185 LYS A CA 1
ATOM 1524 C C . LYS A 1 185 ? 16.349 9.882 -16.371 1.00 57.34 185 LYS A C 1
ATOM 1526 O O . LYS A 1 185 ? 15.236 9.440 -16.110 1.00 57.34 185 LYS A O 1
ATOM 1531 N N . ALA A 1 186 ? 17.241 10.254 -15.459 1.00 53.81 186 ALA A N 1
ATOM 1532 C CA . ALA A 1 186 ? 16.842 10.626 -14.117 1.00 53.81 186 ALA A CA 1
ATOM 1533 C C . ALA A 1 186 ? 15.868 11.802 -14.273 1.00 53.81 186 ALA A C 1
ATOM 1535 O O . ALA A 1 186 ? 16.272 12.953 -14.389 1.00 53.81 186 ALA A O 1
ATOM 1536 N N . ARG A 1 187 ? 14.578 11.506 -14.433 1.00 56.59 187 ARG A N 1
ATOM 1537 C CA . ARG A 1 187 ? 13.544 12.437 -13.998 1.00 56.59 187 ARG A CA 1
ATOM 1538 C C . ARG A 1 187 ? 13.722 12.522 -12.482 1.00 56.59 187 ARG A C 1
ATOM 1540 O O . ARG A 1 187 ? 14.075 11.521 -11.856 1.00 56.59 187 ARG A O 1
ATOM 1547 N N . ASP A 1 188 ? 13.519 13.699 -11.912 1.00 56.22 188 ASP A N 1
ATOM 1548 C CA . ASP A 1 188 ? 13.702 13.944 -10.481 1.00 56.22 188 ASP A CA 1
ATOM 1549 C C . ASP A 1 188 ? 12.562 13.285 -9.676 1.00 56.22 188 ASP A C 1
ATOM 1551 O O . ASP A 1 188 ? 11.663 13.938 -9.153 1.00 56.22 188 ASP A O 1
ATOM 1555 N N . PHE A 1 189 ? 12.577 11.952 -9.609 1.00 66.62 189 PHE A N 1
ATOM 1556 C CA . PHE A 1 189 ? 11.643 11.124 -8.834 1.00 66.62 189 PHE A CA 1
ATOM 1557 C C . PHE A 1 189 ? 12.007 11.069 -7.345 1.00 66.62 189 PHE A C 1
ATOM 1559 O O . PHE A 1 189 ? 11.394 10.335 -6.576 1.00 66.62 189 PHE A O 1
ATOM 1566 N N . GLU A 1 190 ? 12.999 11.855 -6.920 1.00 65.19 190 GLU A N 1
ATOM 1567 C CA . GLU A 1 190 ? 13.216 12.169 -5.506 1.00 65.19 190 GLU A CA 1
ATOM 1568 C C . GLU A 1 190 ? 11.941 12.747 -4.873 1.00 65.19 190 GLU A C 1
ATOM 1570 O O . GLU A 1 190 ? 11.640 12.425 -3.731 1.00 65.19 190 GLU A O 1
ATOM 1575 N N . THR A 1 191 ? 11.126 13.448 -5.669 1.00 78.50 191 THR A N 1
ATOM 1576 C CA . THR A 1 191 ? 9.809 13.973 -5.280 1.00 78.50 191 THR A CA 1
ATOM 1577 C C . THR A 1 191 ? 8.819 12.907 -4.806 1.00 78.50 191 THR A C 1
ATOM 1579 O O . THR A 1 191 ? 8.033 13.180 -3.907 1.00 78.50 191 THR A O 1
ATOM 1582 N N . ASP A 1 192 ? 8.866 11.678 -5.335 1.00 88.69 192 ASP A N 1
ATOM 1583 C CA . ASP A 1 192 ? 7.955 10.617 -4.883 1.00 88.69 192 ASP A CA 1
ATOM 1584 C C . ASP A 1 192 ? 8.300 10.158 -3.462 1.00 88.69 192 ASP A C 1
ATOM 1586 O O . ASP A 1 192 ? 7.419 9.768 -2.701 1.00 88.69 192 ASP A O 1
ATOM 1590 N N . ARG A 1 193 ? 9.581 10.200 -3.077 1.00 88.44 193 ARG A N 1
ATOM 1591 C CA . ARG A 1 193 ? 9.998 9.792 -1.727 1.00 88.44 193 ARG A CA 1
ATOM 1592 C C . ARG A 1 193 ? 9.468 10.729 -0.656 1.00 88.44 193 ARG A C 1
ATOM 1594 O O . ARG A 1 193 ? 9.185 10.255 0.438 1.00 88.44 193 ARG A O 1
ATOM 1601 N N . ASP A 1 194 ? 9.297 12.004 -0.987 1.00 91.75 194 ASP A N 1
ATOM 1602 C CA . ASP A 1 194 ? 8.717 12.996 -0.083 1.00 91.75 194 ASP A CA 1
ATOM 1603 C C . ASP A 1 194 ? 7.235 12.701 0.211 1.00 91.75 194 ASP A C 1
ATOM 1605 O O . ASP A 1 194 ? 6.702 13.157 1.215 1.00 91.75 194 ASP A O 1
ATOM 1609 N N . LEU A 1 195 ? 6.575 11.887 -0.623 1.00 93.50 195 LEU A N 1
ATOM 1610 C CA . LEU A 1 195 ? 5.204 11.423 -0.398 1.00 93.50 195 LEU A CA 1
ATOM 1611 C C . LEU A 1 195 ? 5.133 10.238 0.576 1.00 93.50 195 LEU A C 1
ATOM 1613 O O . LEU A 1 195 ? 4.028 9.842 0.941 1.00 93.50 195 LEU A O 1
ATOM 1617 N N . TRP A 1 196 ? 6.271 9.641 0.955 1.00 95.44 196 TRP A N 1
ATOM 1618 C CA . TRP A 1 196 ? 6.353 8.483 1.847 1.00 95.44 196 TRP A CA 1
ATOM 1619 C C . TRP A 1 196 ? 6.908 8.889 3.212 1.00 95.44 196 TRP A C 1
ATOM 1621 O O . TRP A 1 196 ? 8.121 8.985 3.416 1.00 95.44 196 TRP A O 1
ATOM 1631 N N . GLU A 1 197 ? 6.020 9.055 4.183 1.00 95.06 197 GLU A N 1
ATOM 1632 C CA . GLU A 1 197 ? 6.383 9.481 5.532 1.00 95.06 197 GLU A CA 1
ATOM 1633 C C . GLU A 1 197 ? 6.221 8.320 6.525 1.00 95.06 197 GLU A C 1
ATOM 1635 O O . GLU A 1 197 ? 5.217 7.606 6.488 1.00 95.06 197 GLU A O 1
ATOM 1640 N N . PRO A 1 198 ? 7.177 8.072 7.435 1.00 94.88 198 PRO A N 1
ATOM 1641 C CA . PRO A 1 198 ? 6.944 7.151 8.542 1.00 94.88 198 PRO A CA 1
ATOM 1642 C C . PRO A 1 198 ? 5.894 7.741 9.497 1.00 94.88 198 PRO A C 1
ATOM 1644 O O . PRO A 1 198 ? 5.996 8.898 9.894 1.00 94.88 198 PRO A O 1
ATOM 1647 N N . LEU A 1 199 ? 4.906 6.937 9.893 1.00 91.75 199 LEU A N 1
ATOM 1648 C CA . LEU A 1 199 ? 3.965 7.307 10.950 1.00 91.75 199 LEU A CA 1
ATOM 1649 C C . LEU A 1 199 ? 4.582 6.995 12.313 1.00 91.75 199 LEU A C 1
ATOM 1651 O O . LEU A 1 199 ? 5.089 5.892 12.543 1.00 91.75 199 LEU A O 1
ATOM 1655 N N . GLU A 1 200 ? 4.508 7.961 13.223 1.00 87.94 200 GLU A N 1
ATOM 1656 C CA . GLU A 1 200 ? 4.850 7.753 14.625 1.00 87.94 200 GLU A CA 1
ATOM 1657 C C . GLU A 1 200 ? 3.755 6.915 15.281 1.00 87.94 200 GLU A C 1
ATOM 1659 O O . GLU A 1 200 ? 2.663 7.394 15.568 1.00 87.94 200 GLU A O 1
ATOM 1664 N N . ILE A 1 201 ? 4.045 5.633 15.485 1.00 85.94 201 ILE A N 1
ATOM 1665 C CA . ILE A 1 201 ? 3.171 4.747 16.243 1.00 85.94 201 ILE A CA 1
ATOM 1666 C C . ILE A 1 201 ? 3.569 4.842 17.710 1.00 85.94 201 ILE A C 1
ATOM 1668 O O . ILE A 1 201 ? 4.688 4.477 18.088 1.00 85.94 201 ILE A O 1
ATOM 1672 N N . THR A 1 202 ? 2.646 5.315 18.542 1.00 82.94 202 THR A N 1
ATOM 1673 C CA . THR A 1 202 ? 2.810 5.292 19.993 1.00 82.94 202 THR A CA 1
ATOM 1674 C C . THR A 1 202 ? 2.746 3.843 20.458 1.00 82.94 202 THR A C 1
ATOM 1676 O O . THR A 1 202 ? 1.701 3.198 20.419 1.00 82.94 202 THR A O 1
ATOM 1679 N N . LEU A 1 203 ? 3.891 3.300 20.865 1.00 82.88 203 LEU A N 1
ATOM 1680 C CA . LEU A 1 203 ? 3.916 2.019 21.557 1.00 82.88 203 LEU A CA 1
ATOM 1681 C C . LEU A 1 203 ? 3.344 2.231 22.963 1.00 82.88 203 LEU A C 1
ATOM 1683 O O . LEU A 1 203 ? 3.714 3.221 23.601 1.00 82.88 203 LEU A O 1
ATOM 1687 N N . PRO A 1 204 ? 2.485 1.325 23.462 1.00 78.25 204 PRO A N 1
ATOM 1688 C CA . PRO A 1 204 ? 2.055 1.389 24.850 1.00 78.25 204 PRO A CA 1
ATOM 1689 C C . PRO A 1 204 ? 3.300 1.381 25.736 1.00 78.25 204 PRO A C 1
ATOM 1691 O O . PRO A 1 204 ? 4.212 0.572 25.525 1.00 78.25 204 PRO A O 1
ATOM 1694 N N . GLU A 1 205 ? 3.358 2.305 26.697 1.00 81.44 205 GLU A N 1
ATOM 1695 C CA . GLU A 1 205 ? 4.453 2.312 27.658 1.00 81.44 205 GLU A CA 1
ATOM 1696 C C . GLU A 1 205 ? 4.526 0.925 28.309 1.00 81.44 205 GLU A C 1
ATOM 1698 O O . GLU A 1 205 ? 3.485 0.358 28.668 1.00 81.44 205 GLU A O 1
ATOM 1703 N N . PRO A 1 206 ? 5.726 0.325 28.410 1.00 80.56 206 PRO A N 1
ATOM 1704 C CA . PRO A 1 206 ? 5.867 -0.953 29.077 1.00 80.56 206 PRO A CA 1
ATOM 1705 C C . PRO A 1 206 ? 5.358 -0.759 30.499 1.00 80.56 206 PRO A C 1
ATOM 1707 O O . PRO A 1 206 ? 5.934 0.019 31.253 1.00 80.56 206 PRO A O 1
ATOM 1710 N N . ILE A 1 207 ? 4.257 -1.433 30.836 1.00 81.50 207 ILE A N 1
ATOM 1711 C CA . ILE A 1 207 ? 3.699 -1.414 32.184 1.00 81.50 207 ILE A CA 1
ATOM 1712 C C . ILE A 1 207 ? 4.829 -1.894 33.089 1.00 81.50 207 ILE A C 1
ATOM 1714 O O . ILE A 1 207 ? 5.194 -3.074 33.048 1.00 81.50 207 ILE A O 1
ATOM 1718 N N . GLU A 1 208 ? 5.450 -0.969 33.826 1.00 82.12 208 GLU A N 1
ATOM 1719 C CA . GLU A 1 208 ? 6.494 -1.332 34.771 1.00 82.12 208 GLU A CA 1
ATOM 1720 C C . GLU A 1 208 ? 5.889 -2.383 35.704 1.00 82.12 208 GLU A C 1
ATOM 1722 O O . GLU A 1 208 ? 4.743 -2.216 36.139 1.00 82.12 208 GLU A O 1
ATOM 1727 N N . PRO A 1 209 ? 6.586 -3.507 35.948 1.00 78.06 209 PRO A N 1
ATOM 1728 C CA . PRO A 1 209 ? 6.047 -4.554 36.792 1.00 78.06 209 PRO A CA 1
ATOM 1729 C C . PRO A 1 209 ? 5.724 -3.918 38.137 1.00 78.06 209 PRO A C 1
ATOM 1731 O O . PRO A 1 209 ? 6.627 -3.492 38.854 1.00 78.06 209 PRO A O 1
ATOM 1734 N N . VAL A 1 210 ? 4.430 -3.811 38.444 1.00 76.44 210 VAL A N 1
ATOM 1735 C CA . VAL A 1 210 ? 3.978 -3.325 39.740 1.00 76.44 210 VAL A CA 1
ATOM 1736 C C . VAL A 1 210 ? 4.601 -4.265 40.755 1.00 76.44 210 VAL A C 1
ATOM 1738 O O . VAL A 1 210 ? 4.293 -5.459 40.779 1.00 76.44 210 VAL A O 1
ATOM 1741 N N . ASP A 1 211 ? 5.552 -3.738 41.517 1.00 69.88 211 ASP A N 1
ATOM 1742 C CA . ASP A 1 211 ? 6.280 -4.472 42.532 1.00 69.88 211 ASP A CA 1
ATOM 1743 C C . ASP A 1 211 ? 5.262 -4.851 43.618 1.00 69.88 211 ASP A C 1
ATOM 1745 O O . ASP A 1 211 ? 4.966 -4.075 44.524 1.00 69.88 211 ASP A O 1
ATOM 1749 N N . LEU A 1 212 ? 4.650 -6.035 43.483 1.00 66.56 212 LEU A N 1
ATOM 1750 C CA . LEU A 1 212 ? 3.623 -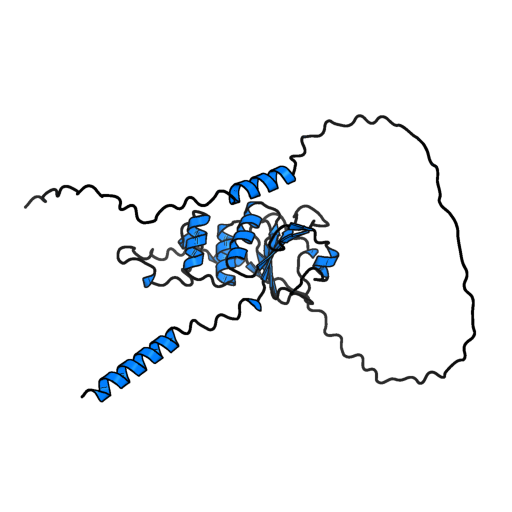6.590 44.382 1.00 66.56 212 LEU A CA 1
ATOM 1751 C C . LEU A 1 212 ? 4.187 -6.933 45.777 1.00 66.56 212 LEU A C 1
ATOM 1753 O O . LEU A 1 212 ? 3.603 -7.712 46.534 1.00 66.56 212 LEU A O 1
ATOM 1757 N N . THR A 1 213 ? 5.316 -6.339 46.151 1.00 63.47 213 THR A N 1
ATOM 1758 C CA . THR A 1 213 ? 6.026 -6.559 47.406 1.00 63.47 213 THR A CA 1
ATOM 1759 C C . THR A 1 213 ? 5.468 -5.660 48.512 1.00 63.47 213 THR A C 1
ATOM 1761 O O . THR A 1 213 ? 6.190 -4.912 49.160 1.00 63.47 213 THR A O 1
ATOM 1764 N N . ALA A 1 214 ? 4.157 -5.735 48.742 1.00 60.66 214 ALA A N 1
ATOM 1765 C CA . ALA A 1 214 ? 3.511 -5.266 49.966 1.00 60.66 214 ALA A CA 1
ATOM 1766 C C . ALA A 1 214 ? 2.168 -5.988 50.140 1.00 60.66 214 ALA A C 1
ATOM 1768 O O . ALA A 1 214 ? 1.095 -5.423 49.945 1.00 60.66 214 ALA A O 1
ATOM 1769 N N . GLN A 1 215 ? 2.233 -7.272 50.503 1.00 55.59 215 GLN A N 1
ATOM 1770 C CA . GLN A 1 215 ? 1.110 -7.946 51.150 1.00 55.59 215 GLN A CA 1
ATOM 1771 C C . GLN A 1 215 ? 0.885 -7.285 52.514 1.00 55.59 215 GLN A C 1
ATOM 1773 O O . GLN A 1 215 ? 1.497 -7.660 53.514 1.00 55.59 215 GLN A O 1
ATOM 1778 N N . GLU A 1 216 ? 0.027 -6.272 52.549 1.00 61.06 216 GLU A N 1
ATOM 1779 C CA . GLU A 1 216 ? -0.639 -5.868 53.778 1.00 61.06 216 GLU A CA 1
ATOM 1780 C C . GLU A 1 216 ? -1.637 -6.978 54.123 1.00 61.06 216 GLU A C 1
ATOM 1782 O O . GLU A 1 216 ? -2.632 -7.201 53.435 1.00 61.06 216 GLU A O 1
ATOM 1787 N N . THR A 1 217 ? -1.288 -7.759 55.143 1.00 61.47 217 THR A N 1
ATOM 1788 C CA . THR A 1 217 ? -2.127 -8.776 55.773 1.00 61.47 217 THR A CA 1
ATOM 1789 C C . THR A 1 217 ? -3.419 -8.125 56.264 1.00 61.47 217 THR A C 1
ATOM 1791 O O . THR A 1 217 ? -3.459 -7.593 57.371 1.00 61.47 217 THR A O 1
ATOM 1794 N N . VAL A 1 218 ? -4.476 -8.155 55.451 1.00 57.00 218 VAL A N 1
ATOM 1795 C CA . VAL A 1 218 ? -5.815 -7.761 55.894 1.00 57.00 218 VAL A CA 1
ATOM 1796 C C . VAL A 1 218 ? -6.492 -8.971 56.531 1.00 57.00 218 VAL A C 1
ATOM 1798 O O . VAL A 1 218 ? -6.685 -10.019 55.915 1.00 57.00 218 VAL A O 1
ATOM 1801 N N . GLU A 1 219 ? -6.784 -8.796 57.813 1.00 61.59 219 GLU A N 1
ATOM 1802 C CA . GLU A 1 219 ? -7.536 -9.672 58.703 1.00 61.59 219 GLU A CA 1
ATOM 1803 C C . GLU A 1 219 ? -8.904 -10.061 58.098 1.00 61.59 219 GLU A C 1
ATOM 1805 O O . GLU A 1 219 ? -9.581 -9.209 57.516 1.00 61.59 219 GLU A O 1
ATOM 1810 N N . PRO A 1 220 ? -9.348 -11.324 58.222 1.00 62.53 220 PRO A N 1
ATOM 1811 C CA . PRO A 1 220 ? -10.624 -11.761 57.670 1.00 62.53 220 PRO A CA 1
ATOM 1812 C C . PRO A 1 220 ? -11.786 -11.240 58.530 1.00 62.53 220 PRO A C 1
ATOM 1814 O O . PRO A 1 220 ? -11.991 -11.702 59.650 1.00 62.53 220 PRO A O 1
ATOM 1817 N N . ALA A 1 221 ? -12.562 -10.295 57.995 1.00 59.88 221 ALA A N 1
ATOM 1818 C CA . ALA A 1 221 ? -13.826 -9.861 58.584 1.00 59.88 221 ALA A CA 1
ATOM 1819 C C . ALA A 1 221 ? -14.991 -10.706 58.037 1.00 59.88 221 ALA A C 1
ATOM 1821 O O . ALA A 1 221 ? -15.202 -10.806 56.828 1.00 59.88 221 ALA A O 1
ATOM 1822 N N . GLU A 1 222 ? -15.708 -11.332 58.969 1.00 54.03 222 GLU A N 1
ATOM 1823 C CA . GLU A 1 222 ? -16.904 -12.159 58.797 1.00 54.03 222 GLU A CA 1
ATOM 1824 C C . GLU A 1 222 ? -18.021 -11.500 57.970 1.00 54.03 222 GLU A C 1
ATOM 1826 O O . GLU A 1 222 ? -18.306 -10.309 58.081 1.00 54.03 222 GLU A O 1
ATOM 1831 N N . ALA A 1 223 ? -18.700 -12.345 57.189 1.00 60.47 223 ALA A N 1
ATOM 1832 C CA . ALA A 1 223 ? -19.935 -12.061 56.466 1.00 60.47 223 ALA A CA 1
ATOM 1833 C C . ALA A 1 223 ? -21.124 -11.767 57.403 1.00 60.47 223 ALA A C 1
ATOM 1835 O O . ALA A 1 223 ? -21.182 -12.277 58.524 1.00 60.47 223 ALA A O 1
ATOM 1836 N N . PRO A 1 224 ? -22.125 -11.017 56.916 1.00 57.34 224 PRO A N 1
ATOM 1837 C CA . PRO A 1 224 ? -23.462 -11.603 56.705 1.00 57.34 224 PRO A CA 1
ATOM 1838 C C . PRO A 1 224 ? -24.083 -11.136 55.365 1.00 57.34 224 PRO A C 1
ATOM 1840 O O . PRO A 1 224 ? -23.946 -9.982 54.983 1.00 57.34 224 PRO A O 1
ATOM 1843 N N . ALA A 1 225 ? -24.568 -12.042 54.512 1.00 54.28 225 ALA A N 1
ATOM 1844 C CA . ALA A 1 225 ? -25.926 -12.615 54.478 1.00 54.28 225 ALA A CA 1
ATOM 1845 C C . ALA A 1 225 ? -26.976 -11.725 53.764 1.00 54.28 225 ALA A C 1
ATOM 1847 O O . ALA A 1 225 ? -27.294 -10.645 54.238 1.00 54.28 225 ALA A O 1
ATOM 1848 N N . GLU A 1 226 ? -27.478 -12.268 52.642 1.00 51.59 226 GLU A N 1
ATOM 1849 C CA . GLU A 1 226 ? -28.820 -12.157 52.024 1.00 51.59 226 GLU A CA 1
ATOM 1850 C C . GLU A 1 226 ? -29.500 -10.784 51.833 1.00 51.59 226 GLU A C 1
ATOM 1852 O O . GLU A 1 226 ? -29.869 -10.139 52.801 1.00 51.59 226 GLU A O 1
ATOM 1857 N N . GLU A 1 227 ? -29.841 -10.440 50.577 1.00 57.84 227 GLU A N 1
ATOM 1858 C CA . GLU A 1 227 ? -31.248 -10.325 50.120 1.00 57.84 227 GLU A CA 1
ATOM 1859 C C . GLU A 1 227 ? -31.339 -10.137 48.581 1.00 57.84 227 GLU A C 1
ATOM 1861 O O . GLU A 1 227 ? -30.616 -9.306 48.027 1.00 57.84 227 GLU A O 1
ATOM 1866 N N . PRO A 1 228 ? -32.211 -10.872 47.861 1.00 59.25 228 PRO A N 1
ATOM 1867 C CA . PRO A 1 228 ? -32.535 -10.603 46.464 1.00 59.25 228 PRO A CA 1
ATOM 1868 C C . PRO A 1 228 ? -33.778 -9.705 46.373 1.00 59.25 228 PRO A C 1
ATOM 1870 O O . PRO A 1 228 ? -34.878 -10.121 46.729 1.00 59.25 228 PRO A O 1
ATOM 1873 N N . ALA A 1 229 ? -33.616 -8.483 45.866 1.00 57.66 229 ALA A N 1
ATOM 1874 C CA . ALA A 1 229 ? -34.740 -7.618 45.521 1.00 57.66 229 ALA A CA 1
ATOM 1875 C C . ALA A 1 229 ? -35.057 -7.752 44.025 1.00 57.66 229 ALA A C 1
ATOM 1877 O O . ALA A 1 229 ? -34.355 -7.216 43.168 1.00 57.66 229 ALA A O 1
ATOM 1878 N N . GLU A 1 230 ? -36.128 -8.488 43.737 1.00 60.50 230 GLU A N 1
ATOM 1879 C CA . GLU A 1 230 ? -36.886 -8.404 42.492 1.00 60.50 230 GLU A CA 1
ATOM 1880 C C . GLU A 1 230 ? -37.436 -6.977 42.326 1.00 60.50 230 GLU A C 1
ATOM 1882 O O . GLU A 1 230 ? -38.096 -6.449 43.222 1.00 60.50 230 GLU A O 1
ATOM 1887 N N . GLN A 1 231 ? -37.211 -6.361 41.165 1.00 53.41 231 GLN A N 1
ATOM 1888 C CA . GLN A 1 231 ? -38.056 -5.268 40.687 1.00 53.41 231 GLN A CA 1
ATOM 1889 C C . GLN A 1 231 ? -38.506 -5.564 39.257 1.00 53.41 231 GLN A C 1
ATOM 1891 O O . GLN A 1 231 ? -37.794 -5.323 38.285 1.00 53.41 231 GLN A O 1
ATOM 1896 N N . GLU A 1 232 ? -39.723 -6.100 39.165 1.00 54.38 232 GLU A N 1
ATOM 1897 C CA . GLU A 1 232 ? -40.623 -5.907 38.031 1.00 54.38 232 GLU A CA 1
ATOM 1898 C C . GLU A 1 232 ? -41.097 -4.446 37.9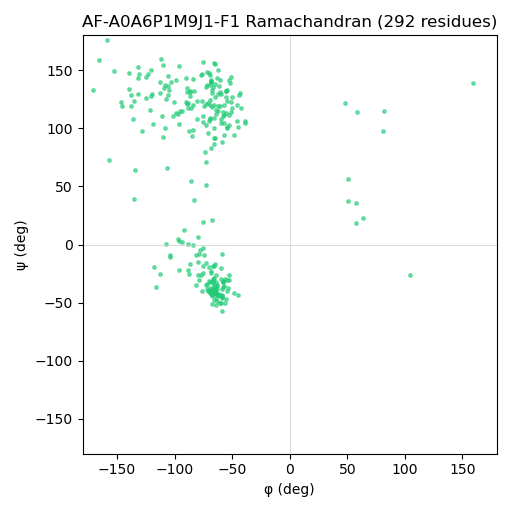87 1.00 54.38 232 GLU A C 1
ATOM 1900 O O . GLU A 1 232 ? -41.405 -3.868 39.027 1.00 54.38 232 GLU A O 1
ATOM 1905 N N . THR A 1 233 ? -41.175 -3.865 36.788 1.00 45.84 233 THR A N 1
ATOM 1906 C CA . THR A 1 233 ? -42.115 -2.824 36.296 1.00 45.84 233 THR A CA 1
ATOM 1907 C C . THR A 1 233 ? -41.460 -2.150 35.084 1.00 45.84 233 THR A C 1
ATOM 1909 O O . THR A 1 233 ? -40.270 -1.878 35.111 1.00 45.84 233 THR A O 1
ATOM 1912 N N . GLN A 1 234 ? -42.094 -1.804 33.970 1.00 58.16 234 GLN A N 1
ATOM 1913 C CA . GLN A 1 234 ? -43.381 -2.065 33.324 1.00 58.16 234 GLN A CA 1
ATOM 1914 C C . GLN A 1 234 ? -43.194 -1.571 31.862 1.00 58.16 234 GLN A C 1
ATOM 1916 O O . GLN A 1 234 ? -42.305 -0.751 31.615 1.00 58.16 234 GLN A O 1
ATOM 1921 N N . PRO A 1 235 ? -43.999 -2.029 30.890 1.00 57.62 235 PRO A N 1
ATOM 1922 C CA . PRO A 1 235 ? -43.982 -1.508 29.528 1.00 57.62 235 PRO A CA 1
ATOM 1923 C C . PRO A 1 235 ? -44.795 -0.205 29.466 1.00 57.62 235 PRO A C 1
ATOM 1925 O O . PRO A 1 235 ? -45.970 -0.200 29.824 1.00 57.62 235 PRO A O 1
ATOM 1928 N N . ASN A 1 236 ? -44.185 0.890 29.009 1.00 58.56 236 ASN A N 1
ATOM 1929 C CA . ASN A 1 236 ? -44.941 2.065 28.574 1.00 58.56 236 ASN A CA 1
ATOM 1930 C C . ASN A 1 236 ? -45.364 1.851 27.119 1.00 58.56 236 ASN A C 1
ATOM 1932 O O . ASN A 1 236 ? -44.572 2.030 26.192 1.00 58.56 236 ASN A O 1
ATOM 1936 N N . GLU A 1 237 ? -46.611 1.421 26.962 1.00 60.97 237 GLU A N 1
ATOM 1937 C CA . GLU A 1 237 ? -47.427 1.697 25.785 1.00 60.97 237 GLU A CA 1
ATOM 1938 C C . GLU A 1 237 ? -47.917 3.158 25.834 1.00 60.97 237 GLU A C 1
ATOM 1940 O O . GLU A 1 237 ? -48.005 3.759 26.904 1.00 60.97 237 GLU A O 1
ATOM 1945 N N . ASP A 1 238 ? -48.251 3.672 24.651 1.00 59.84 238 ASP A N 1
ATOM 1946 C CA . ASP A 1 238 ? -48.984 4.910 24.370 1.00 59.84 238 ASP A CA 1
ATOM 1947 C C . ASP A 1 238 ? -48.198 6.235 24.405 1.00 59.84 238 ASP A C 1
ATOM 1949 O O . ASP A 1 238 ? -48.117 6.918 25.421 1.00 59.84 238 ASP A O 1
ATOM 1953 N N . GLU A 1 239 ? -47.782 6.706 23.221 1.00 56.78 239 GLU A N 1
ATOM 1954 C CA . GLU A 1 239 ? -48.281 8.018 22.796 1.00 56.78 239 GLU A CA 1
ATOM 1955 C C . GLU A 1 239 ? -48.468 8.111 21.276 1.00 56.78 239 GLU A C 1
ATOM 1957 O O . GLU A 1 239 ? -47.584 7.866 20.453 1.00 56.78 239 GLU A O 1
ATOM 1962 N N . GLU A 1 240 ? -49.710 8.430 20.952 1.00 56.25 240 GLU A N 1
ATOM 1963 C CA . GLU A 1 240 ? -50.340 8.562 19.658 1.00 56.25 240 GLU A CA 1
ATOM 1964 C C . GLU A 1 240 ? -50.201 10.015 19.164 1.00 56.25 240 GLU A C 1
ATOM 1966 O O . GLU A 1 240 ? -50.349 10.960 19.930 1.00 56.25 240 GLU A O 1
ATOM 1971 N N . ALA A 1 241 ? -49.996 10.161 17.853 1.00 53.84 241 ALA A N 1
ATOM 1972 C CA . ALA A 1 241 ? -50.369 11.303 17.014 1.00 53.84 241 ALA A CA 1
ATOM 1973 C C . ALA A 1 241 ? -49.826 12.710 17.340 1.00 53.84 241 ALA A C 1
ATOM 1975 O O . ALA A 1 241 ? -50.383 13.431 18.156 1.00 53.84 241 ALA A O 1
ATOM 1976 N N . VAL A 1 242 ? -48.986 13.227 16.434 1.00 50.56 242 VAL A N 1
ATOM 1977 C CA . VAL A 1 242 ? -49.364 14.452 15.708 1.00 50.56 242 VAL A CA 1
ATOM 1978 C C . VAL A 1 242 ? -48.815 14.397 14.286 1.00 50.56 242 VAL A C 1
ATOM 1980 O O . VAL A 1 242 ? -47.612 14.307 14.060 1.00 50.56 242 VAL A O 1
ATOM 1983 N N . ALA A 1 243 ? -49.732 14.434 13.325 1.00 54.53 243 ALA A N 1
ATOM 1984 C CA . ALA A 1 243 ? -49.440 14.759 11.944 1.00 54.53 243 ALA A CA 1
ATOM 1985 C C . ALA A 1 243 ? -48.968 16.214 11.865 1.00 54.53 243 ALA A C 1
ATOM 1987 O O . ALA A 1 243 ? -49.694 17.105 12.305 1.00 54.53 243 ALA A O 1
ATOM 1988 N N . ASP A 1 244 ? -47.814 16.455 11.246 1.00 51.22 244 ASP A N 1
ATOM 1989 C CA . ASP A 1 244 ? -47.561 17.750 10.631 1.00 51.22 244 ASP A CA 1
ATOM 1990 C C . ASP A 1 244 ? -46.948 17.555 9.245 1.00 51.22 244 ASP A C 1
ATOM 1992 O O . ASP A 1 244 ? -45.963 16.842 9.044 1.00 51.22 244 ASP A O 1
ATOM 1996 N N . LEU A 1 245 ? -47.643 18.138 8.275 1.00 56.78 245 LEU A N 1
ATOM 1997 C CA . LEU A 1 245 ? -47.329 18.135 6.858 1.00 56.78 245 LEU A CA 1
ATOM 1998 C C . LEU A 1 245 ? -46.097 19.014 6.640 1.00 56.78 245 LEU A C 1
ATOM 2000 O O . LEU A 1 245 ? -46.223 20.224 6.469 1.00 56.78 245 LEU A O 1
ATOM 2004 N N . MET A 1 246 ? -44.914 18.406 6.591 1.00 52.00 246 MET A N 1
ATOM 2005 C CA . MET A 1 246 ? -43.773 19.026 5.924 1.00 52.00 246 MET A CA 1
ATOM 2006 C C . MET A 1 246 ? -43.581 18.408 4.545 1.00 52.00 246 MET A C 1
ATOM 2008 O O . MET A 1 246 ? -43.228 17.241 4.381 1.00 52.00 246 MET A O 1
ATOM 2012 N N . GLU A 1 247 ? -43.882 19.254 3.566 1.00 55.88 247 GLU A N 1
ATOM 2013 C CA . GLU A 1 247 ? -43.574 19.159 2.149 1.00 55.88 247 GLU A CA 1
ATOM 2014 C C . GLU A 1 247 ? -42.161 18.593 1.956 1.00 55.88 247 GLU A C 1
ATOM 2016 O O . GLU A 1 247 ? -41.151 19.240 2.231 1.00 55.88 247 GLU A O 1
ATOM 2021 N N . THR A 1 248 ? -42.115 17.320 1.570 1.00 50.50 248 THR A N 1
ATOM 2022 C CA . THR A 1 248 ? -40.889 16.569 1.324 1.00 50.50 248 THR A CA 1
ATOM 2023 C C . THR A 1 248 ? -40.294 17.085 0.013 1.00 50.50 248 THR A C 1
ATOM 2025 O O . THR A 1 248 ? -40.988 17.030 -1.006 1.00 50.50 248 THR A O 1
ATOM 2028 N N . PRO A 1 249 ? -39.057 17.609 -0.008 1.00 58.00 249 PRO A N 1
ATOM 2029 C CA . PRO A 1 249 ? -38.391 17.899 -1.269 1.00 58.00 249 PRO A CA 1
ATOM 2030 C C . PRO A 1 249 ? -38.224 16.589 -2.049 1.00 58.00 249 PRO A C 1
ATOM 2032 O O . PRO A 1 249 ? -37.896 15.556 -1.462 1.00 58.00 249 PRO A O 1
ATOM 2035 N N . GLU A 1 250 ? -38.501 16.633 -3.356 1.00 62.19 250 GLU A N 1
ATOM 2036 C CA . GLU A 1 250 ? -38.222 15.537 -4.288 1.00 62.19 250 GLU A CA 1
ATOM 2037 C C . GLU A 1 250 ? -36.820 14.972 -4.015 1.00 62.19 250 GLU A C 1
ATOM 2039 O O . GLU A 1 250 ? -35.866 15.754 -3.954 1.00 62.19 250 GLU A O 1
ATOM 2044 N N . PRO A 1 251 ? -36.670 13.647 -3.837 1.00 55.31 251 PRO A N 1
ATOM 2045 C CA . PRO A 1 251 ? -35.357 13.055 -3.665 1.00 55.31 251 PRO A CA 1
ATOM 2046 C C . PRO A 1 251 ? -34.569 13.276 -4.956 1.00 55.31 251 PRO A C 1
ATOM 2048 O O . PRO A 1 251 ? -34.900 12.728 -6.011 1.00 55.31 251 PRO A O 1
ATOM 2051 N N . GLU A 1 252 ? -33.527 14.103 -4.873 1.00 55.59 252 GLU A N 1
ATOM 2052 C CA . GLU A 1 252 ? -32.436 14.067 -5.836 1.00 55.59 252 GLU A CA 1
ATOM 2053 C C . GLU A 1 252 ? -31.980 12.614 -5.913 1.00 55.59 252 GLU A C 1
ATOM 2055 O O . GLU A 1 252 ? -31.706 12.006 -4.882 1.00 55.59 252 GLU A O 1
ATOM 2060 N N . ALA A 1 253 ? -32.010 12.047 -7.121 1.00 59.06 253 ALA A N 1
ATOM 2061 C CA . ALA A 1 253 ? -31.761 10.641 -7.382 1.00 59.06 253 ALA A CA 1
ATOM 2062 C C . ALA A 1 253 ? -30.531 10.151 -6.605 1.00 59.06 253 ALA A C 1
ATOM 2064 O O . ALA A 1 253 ? -29.392 10.402 -7.005 1.00 59.06 253 ALA A O 1
ATOM 2065 N N . GLU A 1 254 ? -30.777 9.459 -5.491 1.00 53.91 254 GLU A N 1
ATOM 2066 C CA . GLU A 1 254 ? -29.769 8.673 -4.806 1.00 53.91 254 GLU A CA 1
ATOM 2067 C C . GLU A 1 254 ? -29.300 7.646 -5.827 1.00 53.91 254 GLU A C 1
ATOM 2069 O O . GLU A 1 254 ? -30.026 6.726 -6.211 1.00 53.91 254 GLU A O 1
ATOM 2074 N N . VAL A 1 255 ? -28.107 7.879 -6.368 1.00 63.53 255 VAL A N 1
ATOM 2075 C CA . VAL A 1 255 ? -27.437 6.903 -7.211 1.00 63.53 255 VAL A CA 1
ATOM 2076 C C . VAL A 1 255 ? -27.131 5.730 -6.297 1.00 63.53 255 VAL A C 1
ATOM 2078 O O . VAL A 1 255 ? -26.209 5.785 -5.484 1.00 63.53 255 VAL A O 1
ATOM 2081 N N . ASP A 1 256 ? -27.980 4.715 -6.396 1.00 66.94 256 ASP A N 1
ATOM 2082 C CA . ASP A 1 256 ? -27.944 3.510 -5.590 1.00 66.94 256 ASP A CA 1
ATOM 2083 C C . ASP A 1 256 ? -26.542 2.885 -5.657 1.00 66.94 256 ASP A C 1
ATOM 2085 O O . ASP A 1 256 ? -26.071 2.428 -6.704 1.00 66.94 256 ASP A O 1
ATOM 2089 N N . VAL A 1 257 ? -25.835 2.937 -4.528 1.00 63.62 257 VAL A N 1
ATOM 2090 C CA . VAL A 1 257 ? -24.435 2.514 -4.401 1.00 63.62 257 VAL A CA 1
ATOM 2091 C C . VAL A 1 257 ? -24.301 1.012 -4.661 1.00 63.62 257 VAL A C 1
ATOM 2093 O O . VAL A 1 257 ? -23.258 0.577 -5.159 1.00 63.62 257 VAL A O 1
ATOM 2096 N N . GLU A 1 258 ? -25.356 0.225 -4.421 1.00 73.12 258 GLU A N 1
ATOM 2097 C CA . GLU A 1 258 ? -25.382 -1.189 -4.810 1.00 73.12 258 GLU A CA 1
ATOM 2098 C C . GLU A 1 258 ? -25.316 -1.360 -6.331 1.00 73.12 258 GLU A C 1
ATOM 2100 O O . GLU A 1 258 ? -24.669 -2.292 -6.811 1.00 73.12 258 GLU A O 1
ATOM 2105 N N . THR A 1 259 ? -25.876 -0.425 -7.105 1.00 76.06 259 THR A N 1
ATOM 2106 C CA . THR A 1 259 ? -25.830 -0.475 -8.574 1.00 76.06 259 THR A CA 1
ATOM 2107 C C . THR A 1 259 ? -24.412 -0.219 -9.098 1.00 76.06 259 THR A C 1
ATOM 2109 O O . THR A 1 259 ? -23.949 -0.933 -9.988 1.00 76.06 259 THR A O 1
ATOM 2112 N N . ILE A 1 260 ? -23.669 0.726 -8.506 1.00 71.50 260 ILE A N 1
ATOM 2113 C CA . ILE A 1 260 ? -22.269 0.998 -8.892 1.00 71.50 260 ILE A CA 1
ATOM 2114 C C . ILE A 1 260 ? -21.357 -0.188 -8.535 1.00 71.50 260 ILE A C 1
ATOM 2116 O O . ILE A 1 260 ? -20.466 -0.548 -9.310 1.00 71.50 260 ILE A O 1
ATOM 2120 N N . ILE A 1 261 ? -21.569 -0.818 -7.374 1.00 73.62 261 ILE A N 1
ATOM 2121 C CA . ILE A 1 261 ? -20.781 -1.986 -6.951 1.00 73.62 261 ILE A CA 1
ATOM 2122 C C . ILE A 1 261 ? -21.095 -3.196 -7.846 1.00 73.62 261 ILE A C 1
ATOM 2124 O O . ILE A 1 261 ? -20.164 -3.856 -8.313 1.00 73.62 261 ILE A O 1
ATOM 2128 N N . GLN A 1 262 ? -22.367 -3.434 -8.183 1.00 76.56 262 GLN A N 1
ATOM 2129 C CA . GLN A 1 262 ? -22.753 -4.501 -9.112 1.00 76.56 262 GLN A CA 1
ATOM 2130 C C . GLN A 1 262 ? -22.197 -4.294 -10.531 1.00 76.56 262 GLN A C 1
ATOM 2132 O O . GLN A 1 262 ? -21.768 -5.268 -11.157 1.00 76.56 262 GLN A O 1
ATOM 2137 N N . GLU A 1 263 ? -22.140 -3.061 -11.051 1.00 77.44 263 GLU A N 1
ATOM 2138 C CA . GLU A 1 263 ? -21.513 -2.794 -12.358 1.00 77.44 263 GLU A CA 1
ATOM 2139 C C . GLU A 1 263 ? -20.001 -3.079 -12.350 1.00 77.44 263 GLU A C 1
ATOM 2141 O O . GLU A 1 263 ? -19.459 -3.622 -13.323 1.00 77.44 263 GLU A O 1
ATOM 2146 N N . LEU A 1 264 ? -19.307 -2.780 -11.246 1.00 74.12 264 LEU A N 1
ATOM 2147 C CA . LEU A 1 264 ? -17.884 -3.097 -11.099 1.00 74.12 264 LEU A CA 1
ATOM 2148 C C . LEU A 1 264 ? -17.639 -4.612 -11.013 1.00 74.12 264 LEU A C 1
ATOM 2150 O O . LEU A 1 264 ? -16.704 -5.116 -11.643 1.00 74.12 264 LEU A O 1
ATOM 2154 N N . GLU A 1 265 ? -18.494 -5.356 -10.312 1.00 73.31 265 GLU A N 1
ATOM 2155 C CA . GLU A 1 265 ? -18.403 -6.819 -10.233 1.00 73.31 265 GLU A CA 1
ATOM 2156 C C . GLU A 1 265 ? -18.682 -7.489 -11.589 1.00 73.31 265 GLU A C 1
ATOM 2158 O O . GLU A 1 265 ? -17.935 -8.384 -12.003 1.00 73.31 265 GLU A O 1
ATOM 2163 N N . GLN A 1 266 ? -19.676 -7.011 -12.346 1.00 68.19 266 GLN A N 1
ATOM 2164 C CA . GLN A 1 266 ? -19.990 -7.538 -13.681 1.00 68.19 266 GLN A CA 1
ATOM 2165 C C . GLN A 1 266 ? -18.883 -7.264 -14.712 1.00 68.19 266 GLN A C 1
ATOM 2167 O O . GLN A 1 266 ? -18.619 -8.112 -15.568 1.00 68.19 266 GLN A O 1
ATOM 2172 N N . SER A 1 267 ? -18.174 -6.137 -14.603 1.00 60.59 267 SER A N 1
ATOM 2173 C CA . SER A 1 267 ? -17.039 -5.808 -15.480 1.00 60.59 267 SER A CA 1
ATOM 2174 C C . SER A 1 267 ? -15.838 -6.751 -15.284 1.00 60.59 267 SER A C 1
ATOM 2176 O O . SER A 1 267 ? -15.110 -7.055 -16.233 1.00 60.59 267 SER A O 1
ATOM 2178 N N . THR A 1 268 ? -15.650 -7.292 -14.074 1.00 55.47 268 THR A N 1
ATOM 2179 C CA . THR A 1 268 ? -14.524 -8.200 -13.769 1.00 55.47 268 THR A CA 1
ATOM 2180 C C . THR A 1 268 ? -14.792 -9.674 -14.079 1.00 55.47 268 THR A C 1
ATOM 2182 O O . THR A 1 268 ? -13.840 -10.440 -14.225 1.00 55.47 268 THR A O 1
ATOM 2185 N N . ASN A 1 269 ? -16.059 -10.061 -14.255 1.00 51.88 269 ASN A N 1
ATOM 2186 C CA . ASN A 1 269 ? -16.470 -11.431 -14.582 1.00 51.88 269 ASN A CA 1
ATOM 2187 C C . ASN A 1 269 ? -16.602 -11.710 -16.089 1.00 51.88 269 ASN A C 1
ATOM 2189 O O . ASN A 1 269 ? -17.111 -12.763 -16.480 1.00 51.88 269 ASN A O 1
ATOM 2193 N N . SER A 1 270 ? -16.113 -10.815 -16.953 1.00 52.41 270 SER A N 1
ATOM 2194 C CA . SER A 1 270 ? -16.017 -11.113 -18.383 1.00 52.41 270 SER A CA 1
ATOM 2195 C C . SER A 1 270 ? -15.021 -12.268 -18.587 1.00 52.41 270 SER A C 1
ATOM 2197 O O . SER A 1 270 ? -13.843 -12.120 -18.243 1.00 52.41 270 SER A O 1
ATOM 2199 N N . PRO A 1 271 ? -15.456 -13.444 -19.084 1.00 47.72 271 PRO A N 1
ATOM 2200 C CA . PRO A 1 271 ? -14.589 -14.604 -19.211 1.00 47.72 271 PRO A CA 1
ATOM 2201 C C . PRO A 1 271 ? -13.444 -14.240 -20.145 1.00 47.72 271 PRO A C 1
ATOM 2203 O O . PRO A 1 271 ? -13.675 -13.888 -21.301 1.00 47.72 271 PRO A O 1
ATOM 2206 N N . ALA A 1 272 ? -12.217 -14.315 -19.622 1.00 49.16 272 ALA A N 1
ATOM 2207 C CA . ALA A 1 272 ? -10.997 -14.090 -20.374 1.00 49.16 272 ALA A CA 1
ATOM 2208 C C . ALA A 1 272 ? -11.089 -14.844 -21.703 1.00 49.16 272 ALA A C 1
ATOM 2210 O O . ALA A 1 272 ? -11.019 -16.077 -21.748 1.00 49.16 272 ALA A O 1
ATOM 2211 N N . GLN A 1 273 ? -11.294 -14.090 -22.785 1.00 45.56 273 GLN A N 1
ATOM 2212 C CA . GLN A 1 273 ? -11.199 -14.609 -24.132 1.00 45.56 273 GLN A CA 1
ATOM 2213 C C . GLN A 1 273 ? -9.805 -15.214 -24.226 1.00 45.56 273 GLN A C 1
ATOM 2215 O O . GLN A 1 273 ? -8.796 -14.528 -24.079 1.00 45.56 273 GLN A O 1
ATOM 2220 N N . LYS A 1 274 ? -9.764 -16.536 -24.363 1.00 45.22 274 LYS A N 1
ATOM 2221 C CA . LYS A 1 274 ? -8.546 -17.317 -24.504 1.00 45.22 274 LYS A CA 1
ATOM 2222 C C . LYS A 1 274 ? -7.951 -16.956 -25.864 1.00 45.22 274 LYS A C 1
ATOM 2224 O O . LYS A 1 274 ? -8.255 -17.592 -26.865 1.00 45.22 274 LYS A O 1
ATOM 2229 N N . VAL A 1 275 ? -7.204 -15.857 -25.915 1.00 47.09 275 VAL A N 1
ATOM 2230 C CA . VAL A 1 275 ? -6.479 -15.447 -27.113 1.00 47.09 275 VAL A CA 1
ATOM 2231 C C . VAL A 1 275 ? -5.270 -16.367 -27.200 1.00 47.09 275 VAL A C 1
ATOM 2233 O O . VAL A 1 275 ? -4.351 -16.272 -26.387 1.00 47.09 275 VAL A O 1
ATOM 2236 N N . ASP A 1 276 ? -5.316 -17.317 -28.129 1.00 47.38 276 ASP A N 1
ATOM 2237 C CA . ASP A 1 276 ? -4.205 -18.222 -28.401 1.00 47.38 276 ASP A CA 1
ATOM 2238 C C . ASP A 1 276 ? -2.949 -17.402 -28.764 1.00 47.38 276 ASP A C 1
ATOM 2240 O O . ASP A 1 276 ? -2.959 -16.680 -29.766 1.00 47.38 276 ASP A O 1
ATOM 2244 N N . PRO A 1 277 ? -1.839 -17.506 -28.008 1.00 48.84 277 PRO A N 1
ATOM 2245 C CA . PRO A 1 277 ? -0.645 -16.684 -28.226 1.00 48.84 277 PRO A CA 1
ATOM 2246 C C . PRO A 1 277 ? 0.205 -17.114 -29.441 1.00 48.84 277 PRO A C 1
ATOM 2248 O O . PRO A 1 277 ? 1.376 -16.755 -29.534 1.00 48.84 277 PRO A O 1
ATOM 2251 N N . PHE A 1 278 ? -0.357 -17.875 -30.385 1.00 44.88 278 PHE A N 1
ATOM 2252 C CA . PHE A 1 278 ? 0.371 -18.459 -31.520 1.00 44.88 278 PHE A CA 1
ATOM 2253 C C . PHE A 1 278 ? -0.361 -18.321 -32.861 1.00 44.88 278 PHE A C 1
ATOM 2255 O O . PHE A 1 278 ? -0.297 -19.219 -33.697 1.00 44.88 278 PHE A O 1
ATOM 2262 N N . THR A 1 279 ? -1.008 -17.183 -33.122 1.00 43.97 279 THR A N 1
ATOM 2263 C CA . THR A 1 279 ? -1.303 -16.826 -34.520 1.00 43.97 279 THR A CA 1
ATOM 2264 C C . THR A 1 279 ? -0.103 -16.067 -35.071 1.00 43.97 279 THR A C 1
ATOM 2266 O O . THR A 1 279 ? 0.104 -14.888 -34.792 1.00 43.97 279 THR A O 1
ATOM 2269 N N . THR A 1 280 ? 0.753 -16.796 -35.779 1.00 46.53 280 THR A N 1
ATOM 2270 C CA . THR A 1 280 ? 1.891 -16.263 -36.524 1.00 46.53 280 THR A CA 1
ATOM 2271 C C . THR A 1 280 ? 1.351 -15.278 -37.559 1.00 46.53 280 THR A C 1
ATOM 2273 O O . THR A 1 280 ? 0.698 -15.682 -38.514 1.00 46.53 280 THR A O 1
ATOM 2276 N N . ASN A 1 281 ? 1.567 -13.980 -37.348 1.00 46.03 281 ASN A N 1
ATOM 2277 C CA . ASN A 1 281 ? 1.326 -12.993 -38.391 1.00 46.03 281 ASN A CA 1
ATOM 2278 C C . ASN A 1 281 ? 2.334 -13.254 -39.513 1.00 46.03 281 ASN A C 1
ATOM 2280 O O . ASN A 1 281 ? 3.531 -13.013 -39.342 1.00 46.03 281 ASN A O 1
ATOM 2284 N N . ASP A 1 282 ? 1.835 -13.765 -40.637 1.00 45.25 282 ASP A N 1
ATOM 2285 C CA . ASP A 1 282 ? 2.514 -13.741 -41.927 1.00 45.25 282 ASP A CA 1
ATOM 2286 C C . ASP A 1 282 ? 2.876 -12.287 -42.252 1.00 45.25 282 ASP A C 1
ATOM 2288 O O . ASP A 1 282 ? 2.038 -11.476 -42.651 1.00 45.25 282 ASP A O 1
ATOM 2292 N N . VAL A 1 283 ? 4.142 -11.938 -42.031 1.00 53.69 283 VAL A N 1
ATOM 2293 C CA . VAL A 1 283 ? 4.717 -10.681 -42.501 1.00 53.69 283 VAL A CA 1
ATOM 2294 C C . VAL A 1 283 ? 4.920 -10.828 -44.011 1.00 53.69 283 VAL A C 1
ATOM 2296 O O . VAL A 1 283 ? 5.674 -11.713 -44.426 1.00 53.69 283 VAL A O 1
ATOM 2299 N N . PRO A 1 284 ? 4.282 -9.999 -44.859 1.00 52.69 284 PRO A N 1
ATOM 2300 C CA . PRO A 1 284 ? 4.550 -10.027 -46.287 1.00 52.69 284 PRO A CA 1
ATOM 2301 C C . PRO A 1 284 ? 6.017 -9.664 -46.528 1.00 52.69 284 PRO A C 1
ATOM 2303 O O . PRO A 1 284 ? 6.524 -8.675 -45.997 1.00 52.69 284 PRO A O 1
ATOM 2306 N N . ALA A 1 285 ? 6.701 -10.503 -47.307 1.00 49.91 285 ALA A N 1
ATOM 2307 C CA . ALA A 1 285 ? 8.096 -10.336 -47.679 1.00 49.91 285 ALA A CA 1
ATOM 2308 C C . ALA A 1 285 ? 8.338 -8.926 -48.239 1.00 49.91 285 ALA A C 1
ATOM 2310 O O . ALA A 1 285 ? 7.820 -8.570 -49.296 1.00 49.91 285 ALA A O 1
ATOM 2311 N N . ALA A 1 286 ? 9.122 -8.128 -47.514 1.00 52.59 286 ALA A N 1
ATOM 2312 C CA . ALA A 1 286 ? 9.576 -6.833 -47.983 1.00 52.59 286 ALA A CA 1
ATOM 2313 C C . ALA A 1 286 ? 10.514 -7.033 -49.181 1.00 52.59 286 ALA A C 1
ATOM 2315 O O . ALA A 1 286 ? 11.546 -7.702 -49.096 1.00 52.59 286 ALA A O 1
ATOM 2316 N N . GLU A 1 287 ? 10.106 -6.458 -50.303 1.00 54.84 287 GLU A N 1
ATOM 2317 C CA . GLU A 1 287 ? 10.825 -6.402 -51.566 1.00 54.84 287 GLU A CA 1
ATOM 2318 C C . GLU A 1 287 ? 12.142 -5.626 -51.374 1.00 54.84 287 GLU A C 1
ATOM 2320 O O . GLU A 1 287 ? 12.156 -4.468 -50.953 1.00 54.84 287 GLU A O 1
ATOM 2325 N N . LEU A 1 288 ? 13.273 -6.294 -51.621 1.00 50.50 288 LEU A N 1
ATOM 2326 C CA . LEU A 1 288 ? 14.613 -5.718 -51.513 1.00 50.50 288 LEU A CA 1
ATOM 2327 C C . LEU A 1 288 ? 14.828 -4.681 -52.623 1.00 50.50 288 LEU A C 1
ATOM 2329 O O . LEU A 1 288 ? 15.002 -5.034 -53.788 1.00 50.50 288 LEU A O 1
ATOM 2333 N N . VAL A 1 289 ? 14.870 -3.402 -52.251 1.00 63.16 289 VAL A N 1
ATOM 2334 C CA . VAL A 1 289 ? 15.311 -2.313 -53.134 1.00 63.16 289 VAL A CA 1
ATOM 2335 C C . VAL A 1 289 ? 16.846 -2.351 -53.242 1.00 63.16 289 VAL A C 1
ATOM 2337 O O . VAL A 1 289 ? 17.518 -2.283 -52.209 1.00 63.16 289 VAL A O 1
ATOM 2340 N N . PRO A 1 290 ? 17.439 -2.459 -54.447 1.00 63.50 290 PRO A N 1
ATOM 2341 C CA . PRO A 1 290 ? 18.890 -2.436 -54.603 1.00 63.50 290 PRO A CA 1
ATOM 2342 C C . PRO A 1 290 ? 19.458 -1.025 -54.382 1.00 63.50 290 PRO A C 1
ATOM 2344 O O . PRO A 1 290 ? 18.933 -0.036 -54.893 1.00 63.50 290 PRO A O 1
ATOM 2347 N N . LEU A 1 291 ? 20.557 -0.953 -53.626 1.00 57.78 291 LEU A N 1
ATOM 2348 C CA . LEU A 1 291 ? 21.325 0.270 -53.382 1.00 57.78 291 LEU A CA 1
ATOM 2349 C C . LEU A 1 291 ? 22.041 0.744 -54.663 1.00 57.78 291 LEU A C 1
ATOM 2351 O O . LEU A 1 291 ? 22.579 -0.091 -55.399 1.00 57.78 291 LEU A O 1
ATOM 2355 N N . PRO A 1 292 ? 22.099 2.064 -54.923 1.00 58.53 292 PRO A N 1
ATOM 2356 C CA . PRO A 1 292 ? 22.872 2.613 -56.028 1.00 58.53 292 PRO A CA 1
ATOM 2357 C C . PRO A 1 292 ? 24.372 2.455 -55.766 1.00 58.53 292 PRO A C 1
ATOM 2359 O O . PRO A 1 292 ? 24.860 2.661 -54.656 1.00 58.53 292 PRO A O 1
ATOM 2362 N N . THR A 1 293 ? 25.089 2.062 -56.813 1.00 63.28 293 THR A N 1
ATOM 2363 C CA . THR A 1 293 ? 26.550 1.982 -56.849 1.00 63.28 293 THR A CA 1
ATOM 2364 C C . THR A 1 293 ? 27.091 3.329 -57.320 1.00 63.28 293 THR A C 1
ATOM 2366 O O . THR A 1 293 ? 26.770 3.748 -58.431 1.00 63.28 293 THR A O 1
ATOM 2369 N N . GLU A 1 294 ? 27.911 3.974 -56.493 1.00 63.88 294 GLU A N 1
ATOM 2370 C CA . GLU A 1 294 ? 28.895 4.985 -56.908 1.00 63.88 294 GLU A CA 1
ATOM 2371 C C . GLU A 1 294 ? 30.285 4.553 -56.437 1.00 63.88 294 GLU A C 1
ATOM 2373 O O . GLU A 1 294 ? 30.389 4.037 -55.298 1.00 63.88 294 GLU A O 1
#

pLDDT: mean 78.46, std 17.32, range [43.97, 97.75]

Secondary structure (DSSP, 8-state):
-HHHHHHHHHHHHHHHHHHSS-S----TTT--EEEEEES-HHHHHHHHHHHTTS-EEEEEE-TT-SSPPEEEE-SSSEEEE-HHHHHHTTT-SS--SEEEEE-BTTBPPPGGGSPPTTT-SEEEEE----HHHHHHHHHHHTT--HHHHHHHHHHHT--HHHH-TT-TT--GGGS-TTSPPPP-----THHHHTTEEEE---PPP---------------PPP---------------------------------HHHHHHHHHHHHTS------TT----------PPPPP-